Protein AF-A0A438GDQ1-F1 (afdb_monomer)

Mean predicted aligned error: 14.26 Å

Organism: Vitis vinifera (NCBI:txid29760)

Radius of gyration: 23.9 Å; Cα contacts (8 Å, |Δi|>4): 546; chains: 1; bounding box: 60×71×66 Å

Solvent-accessible surface area (backbone atoms only — not comparable to full-atom values): 17060 Å² total; per-residue (Å²): 133,87,80,78,79,74,60,69,68,59,58,51,51,51,51,52,52,57,55,67,69,58,73,79,75,76,51,48,33,63,47,43,62,94,42,68,47,41,55,89,41,60,37,26,11,84,81,51,53,22,32,36,35,58,45,50,45,68,92,37,78,39,35,38,45,33,31,20,33,55,93,42,71,88,49,66,49,40,57,75,29,37,85,41,66,33,83,55,96,38,47,35,41,31,49,44,100,49,41,35,47,32,34,28,38,82,85,67,47,78,58,36,66,70,73,65,94,62,76,45,70,67,33,34,39,34,38,38,67,68,63,40,42,34,32,33,45,72,86,55,89,54,94,81,63,58,79,44,50,46,55,78,62,58,31,64,46,62,52,58,65,28,57,37,26,37,40,73,86,81,70,45,69,34,44,35,34,32,47,60,44,81,48,35,67,24,84,30,59,37,36,44,36,59,45,68,80,76,71,52,22,45,33,36,23,51,68,91,46,79,76,45,62,36,38,39,74,72,87,70,38,29,73,54,45,88,80,55,83,64,50,53,92,55,81,53,21,41,37,31,53,73,90,41,75,47,76,32,41,60,28,70,62,50,50,51,48,55,52,46,49,50,48,47,52,50,50,50,55,49,73,76,45,94,73,88,88,86,79,82,87,80,90,79,82,84,88,88,80,91,82,90,83,79,87,132

Secondary structure (DSSP, 8-state):
-------HHHHHHHHHHHHHT-------SEEETT-EEETT-EEE-TTSSEEEEEE--TT---BEEEEEETTEEEEEEEETTTTS-B-SS--EEEE-TTS-EEEE-TT--EEEE---SS--SSEEEEE-TTS-EEEEETT---TT--SEEGGGS--S---TT-EEEE-TTT--EE-EEEEEETTEEEEEEEEEEEE-SSS-EEEEEETTEEEEEEEEB-SSSBTT-TTSTT---S--EEEEETTEEEEE--HHHHHHHHHHHHHHHHHHHHHTS------------S----------

pLDDT: mean 71.79, std 24.85, range [22.16, 98.19]

Nearest PDB structures (foldseek):
  6kyw-assembly1_B  TM=9.133E-01  e=3.451E-17  Brassica rapa
  6kyw-assembly1_A  TM=8.558E-01  e=9.063E-18  Brassica rapa
  4pdt-assembly1_A  TM=8.459E-01  e=7.813E-07  Marasmius oreades
  2d04-assembly3_E  TM=8.141E-01  e=3.649E-05  Molineria latifolia
  1dlp-assembly1_A  TM=5.000E-01  e=1.314E-04  Hyacinthoides hispanica

Structure (mmCIF, N/CA/C/O backbone):
data_AF-A0A438GDQ1-F1
#
_entry.id   AF-A0A438GDQ1-F1
#
loop_
_atom_site.group_PDB
_atom_site.id
_atom_site.type_symbol
_atom_site.label_atom_id
_atom_site.label_alt_id
_atom_site.label_comp_id
_atom_site.label_asym_id
_atom_site.label_entity_id
_atom_site.label_seq_id
_atom_site.pdbx_PDB_ins_code
_atom_site.Cartn_x
_atom_site.Cartn_y
_atom_site.Cartn_z
_atom_site.occupancy
_atom_site.B_iso_or_equiv
_atom_site.auth_seq_id
_atom_site.auth_comp_id
_atom_site.auth_asym_id
_atom_site.auth_atom_id
_atom_site.pdbx_PDB_model_num
ATOM 1 N N . MET A 1 1 ? -7.225 -55.348 34.514 1.00 40.62 1 MET A N 1
ATOM 2 C CA . MET A 1 1 ? -6.976 -53.888 34.516 1.00 40.62 1 MET A CA 1
ATOM 3 C C . MET A 1 1 ? -8.307 -53.194 34.225 1.00 40.62 1 MET A C 1
ATOM 5 O O . MET A 1 1 ? -8.849 -53.427 33.155 1.00 40.62 1 MET A O 1
ATOM 9 N N . LYS A 1 2 ? -8.918 -52.470 35.178 1.00 38.09 2 LYS A N 1
ATOM 10 C CA . LYS A 1 2 ? -10.233 -51.830 34.953 1.00 38.09 2 LYS A CA 1
ATOM 11 C C . LYS A 1 2 ? -10.045 -50.509 34.204 1.00 38.09 2 LYS A C 1
ATOM 13 O O . LYS A 1 2 ? -9.621 -49.529 34.811 1.00 38.09 2 LYS A O 1
ATOM 18 N N . VAL A 1 3 ? -10.383 -50.483 32.916 1.00 48.41 3 VAL A N 1
ATOM 19 C CA . VAL A 1 3 ? -10.548 -49.227 32.172 1.00 48.41 3 VAL A CA 1
ATOM 20 C C . VAL A 1 3 ? -11.749 -48.501 32.778 1.00 48.41 3 VAL A C 1
ATOM 22 O O . VAL A 1 3 ? -12.861 -49.027 32.783 1.00 48.41 3 VAL A O 1
ATOM 25 N N . LYS A 1 4 ? -11.522 -47.323 33.365 1.00 55.66 4 LYS A N 1
ATOM 26 C CA . LYS A 1 4 ? -12.614 -46.466 33.833 1.00 55.66 4 LYS A CA 1
ATOM 27 C C . LYS A 1 4 ? -13.237 -45.817 32.601 1.00 55.66 4 LYS A C 1
ATOM 29 O O . LYS A 1 4 ? -12.622 -44.931 32.017 1.00 55.66 4 LYS A O 1
ATOM 34 N N . ASN A 1 5 ? -14.435 -46.254 32.220 1.00 58.06 5 ASN A N 1
ATOM 35 C CA . ASN A 1 5 ? -15.216 -45.566 31.196 1.00 58.06 5 ASN A CA 1
ATOM 36 C C . ASN A 1 5 ? -15.473 -44.133 31.671 1.00 58.06 5 ASN A C 1
ATOM 38 O O . ASN A 1 5 ? -16.166 -43.924 32.669 1.00 58.06 5 ASN A O 1
ATOM 42 N N . LEU A 1 6 ? -14.882 -43.159 30.979 1.00 58.44 6 LEU A N 1
ATOM 43 C CA . LEU A 1 6 ? -15.187 -41.752 31.195 1.00 58.44 6 LEU A CA 1
ATOM 44 C C . LEU A 1 6 ? -16.679 -41.558 30.858 1.00 58.44 6 LEU A C 1
ATOM 46 O O . LEU A 1 6 ? -17.106 -42.024 29.797 1.00 58.44 6 LEU A O 1
ATOM 50 N N . PRO A 1 7 ? -17.501 -40.964 31.741 1.00 69.81 7 PRO A N 1
ATOM 51 C CA . PRO A 1 7 ? -18.935 -40.872 31.496 1.00 69.81 7 PRO A CA 1
ATOM 52 C C . PRO A 1 7 ? -19.199 -40.069 30.220 1.00 69.81 7 PRO A C 1
ATOM 54 O O . PRO A 1 7 ? -18.707 -38.957 30.070 1.00 69.81 7 PRO A O 1
ATOM 57 N N . PHE A 1 8 ? -20.007 -40.625 29.315 1.00 62.44 8 PHE A N 1
ATOM 58 C CA . PHE A 1 8 ? -20.325 -40.064 27.993 1.00 62.44 8 PHE A CA 1
ATOM 59 C C . PHE A 1 8 ? -20.676 -38.561 28.027 1.00 62.44 8 PHE A C 1
ATOM 61 O O . PHE A 1 8 ? -20.270 -37.794 27.154 1.00 62.44 8 PHE A O 1
ATOM 68 N N . CYS A 1 9 ? -21.344 -38.120 29.098 1.00 61.62 9 CYS A N 1
ATOM 69 C CA . CYS A 1 9 ? -21.703 -36.725 29.342 1.00 61.62 9 CYS A CA 1
ATOM 70 C C . CYS A 1 9 ? -20.499 -35.770 29.466 1.00 61.62 9 CYS A C 1
ATOM 72 O O . CYS A 1 9 ? -20.597 -34.637 29.005 1.00 61.62 9 CYS A O 1
ATOM 74 N N . THR A 1 10 ? -19.363 -36.178 30.053 1.00 68.81 10 THR A N 1
ATOM 75 C CA . THR A 1 10 ? -18.192 -35.283 30.172 1.00 68.81 10 THR A CA 1
ATOM 76 C C . THR A 1 10 ? -17.460 -35.123 28.845 1.00 68.81 10 THR A C 1
ATOM 78 O O . THR A 1 10 ? -16.959 -34.039 28.565 1.00 68.81 10 THR A O 1
ATOM 81 N N . PHE A 1 11 ? -17.456 -36.153 27.994 1.00 68.75 11 PHE A N 1
ATOM 82 C CA . PHE A 1 11 ? -16.928 -36.053 26.631 1.00 68.75 11 PHE A CA 1
ATOM 83 C C . PHE A 1 11 ? -17.757 -35.080 25.778 1.00 68.75 11 PHE A C 1
ATOM 85 O O . PHE A 1 11 ? -17.196 -34.195 25.135 1.00 68.75 11 PHE A O 1
ATOM 92 N N . PHE A 1 12 ? -19.091 -35.165 25.856 1.00 67.75 12 PHE A N 1
ATOM 93 C CA . PHE A 1 12 ? -19.986 -34.195 25.215 1.00 67.75 12 PHE A CA 1
ATOM 94 C C . PHE A 1 12 ? -19.801 -32.770 25.749 1.00 67.75 12 PHE A C 1
ATOM 96 O O . PHE A 1 12 ? -19.767 -31.829 24.963 1.00 67.75 12 PHE A O 1
ATOM 103 N N . TYR A 1 13 ? -19.625 -32.597 27.062 1.00 72.44 13 TYR A N 1
ATOM 104 C CA . TYR A 1 13 ? -19.394 -31.277 27.657 1.00 72.44 13 TYR A CA 1
ATOM 105 C C . TYR A 1 13 ? -18.074 -30.640 27.188 1.00 72.44 13 TYR A C 1
ATOM 107 O O . TYR A 1 13 ? -18.026 -29.435 26.956 1.00 72.44 13 TYR A O 1
ATOM 115 N N . ILE A 1 14 ? -17.018 -31.444 27.001 1.00 71.56 14 ILE A N 1
ATOM 116 C CA . ILE A 1 14 ? -15.730 -30.990 26.451 1.00 71.56 14 ILE A CA 1
ATOM 117 C C . ILE A 1 14 ? -15.854 -30.639 24.962 1.00 71.56 14 ILE A C 1
ATOM 119 O O . ILE A 1 14 ? -15.316 -29.622 24.542 1.00 71.56 14 ILE A O 1
ATOM 123 N N . LEU A 1 15 ? -16.581 -31.430 24.164 1.00 66.06 15 LEU A N 1
ATOM 124 C CA . LEU A 1 15 ? -16.832 -31.096 22.757 1.00 66.06 15 LEU A CA 1
ATOM 125 C C . LEU A 1 15 ? -17.633 -29.797 22.615 1.00 66.06 15 LEU A C 1
ATOM 127 O O . LEU A 1 15 ? -17.251 -28.936 21.832 1.00 66.06 15 LEU A O 1
ATOM 131 N N . ILE A 1 16 ? -18.697 -29.627 23.405 1.00 65.94 16 ILE A N 1
ATOM 132 C CA . ILE A 1 16 ? -19.530 -28.419 23.384 1.00 65.94 16 ILE A CA 1
ATOM 133 C C . ILE A 1 16 ? -18.729 -27.196 23.843 1.00 65.94 16 ILE A C 1
ATOM 135 O O . ILE A 1 16 ? -18.797 -26.161 23.186 1.00 65.94 16 ILE A O 1
ATOM 139 N N . SER A 1 17 ? -17.927 -27.292 24.911 1.00 59.66 17 SER A N 1
ATOM 140 C CA . SER A 1 17 ? -17.087 -26.163 25.329 1.00 59.66 17 SER A CA 1
ATOM 141 C C . SER A 1 17 ? -16.026 -25.821 24.279 1.00 59.66 17 SER A C 1
ATOM 143 O O . SER A 1 17 ? -15.857 -24.648 23.960 1.00 59.66 17 SER A O 1
ATOM 145 N N . PHE A 1 18 ? -15.388 -26.820 23.660 1.00 57.06 18 PHE A N 1
ATOM 146 C CA . PHE A 1 18 ? -14.439 -26.613 22.562 1.00 57.06 18 PHE A CA 1
ATOM 147 C C . PHE A 1 18 ? -15.100 -25.976 21.327 1.00 57.06 18 PHE A C 1
ATOM 149 O O . PHE A 1 18 ? -14.492 -25.125 20.685 1.00 57.06 18 PHE A O 1
ATOM 156 N N . SER A 1 19 ? -16.361 -26.311 21.028 1.00 56.47 19 SER A N 1
ATOM 157 C CA . SER A 1 19 ? -17.151 -25.642 19.984 1.00 56.47 19 SER A CA 1
ATOM 158 C C . SER A 1 19 ? -17.529 -24.199 20.334 1.00 56.47 19 SER A C 1
ATOM 160 O O . SER A 1 19 ? -17.590 -23.370 19.435 1.00 56.47 19 SER A O 1
ATOM 162 N N . ILE A 1 20 ? -17.750 -23.872 21.613 1.00 54.97 20 ILE A N 1
ATOM 163 C CA . ILE A 1 20 ? -18.037 -22.496 22.061 1.00 54.97 20 ILE A CA 1
ATOM 164 C C . ILE A 1 20 ? -16.774 -21.614 22.013 1.00 54.97 20 ILE A C 1
ATOM 166 O O . ILE A 1 20 ? -16.883 -20.415 21.783 1.00 54.97 20 ILE A O 1
ATOM 170 N N . PHE A 1 21 ? -15.574 -22.191 22.152 1.00 48.09 21 PHE A N 1
ATOM 171 C CA . PHE A 1 21 ? -14.309 -21.472 21.936 1.00 48.09 21 PHE A CA 1
ATOM 172 C C . PHE A 1 21 ? -13.968 -21.226 20.455 1.00 48.09 21 PHE A C 1
ATOM 174 O O . PHE A 1 21 ? -13.041 -20.469 20.167 1.00 48.09 21 PHE A O 1
ATOM 181 N N . LEU A 1 22 ? -14.707 -21.816 19.508 1.00 42.59 22 LEU A N 1
ATOM 182 C CA . LEU A 1 22 ? -14.591 -21.501 18.083 1.00 42.59 22 LEU A CA 1
ATOM 183 C C . LEU A 1 22 ? -15.438 -20.269 17.738 1.00 42.59 22 LEU A C 1
ATOM 185 O O . LEU A 1 22 ? -16.400 -20.346 16.972 1.00 42.59 22 LEU A O 1
ATOM 189 N N . GLU A 1 23 ? -15.040 -19.111 18.271 1.00 40.62 23 GLU A N 1
ATOM 190 C CA . GLU A 1 23 ? -15.476 -17.820 17.737 1.00 40.62 23 GLU A CA 1
ATOM 191 C C . GLU A 1 23 ? -14.924 -17.653 16.313 1.00 40.62 23 GLU A C 1
ATOM 193 O O . GLU A 1 23 ? -13.862 -17.071 16.086 1.00 40.62 23 GLU A O 1
ATOM 198 N N . PHE A 1 24 ? -15.673 -18.144 15.323 1.00 39.94 24 PHE A N 1
ATOM 199 C CA . PHE A 1 24 ? -15.517 -17.733 13.931 1.00 39.94 24 PHE A CA 1
ATOM 200 C C . PHE A 1 24 ? -15.974 -16.277 13.790 1.00 39.94 24 PHE A C 1
ATOM 202 O O . PHE A 1 24 ? -17.054 -15.981 13.276 1.00 39.94 24 PHE A O 1
ATOM 209 N N . SER A 1 25 ? -15.129 -15.355 14.252 1.00 45.06 25 SER A N 1
ATOM 210 C CA . SER A 1 25 ? -15.239 -13.945 13.909 1.00 45.06 25 SER A CA 1
ATOM 211 C C . SER A 1 25 ? -15.003 -13.809 12.407 1.00 45.06 25 SER A C 1
ATOM 213 O O . SER A 1 25 ? -13.868 -13.801 11.927 1.00 45.06 25 SER A O 1
ATOM 215 N N . SER A 1 26 ? -16.097 -13.746 11.649 1.00 51.66 26 SER A N 1
ATOM 216 C CA . SER A 1 26 ? -16.073 -13.319 10.256 1.00 51.66 26 SER A CA 1
ATOM 217 C C . SER A 1 26 ? -15.659 -11.852 10.224 1.00 51.66 26 SER A C 1
ATOM 219 O O . SER A 1 26 ? -16.508 -10.962 10.311 1.00 51.66 26 SER A O 1
ATOM 221 N N . ALA A 1 27 ? -14.355 -11.602 10.104 1.00 65.69 27 ALA A N 1
ATOM 222 C CA . ALA A 1 27 ? -13.838 -10.291 9.746 1.00 65.69 27 ALA A CA 1
ATOM 223 C C . ALA A 1 27 ? -14.581 -9.803 8.496 1.00 65.69 27 ALA A C 1
ATOM 225 O O . ALA A 1 27 ? -14.643 -10.510 7.489 1.00 65.69 27 ALA A O 1
ATOM 226 N N . GLY A 1 28 ? -15.197 -8.624 8.587 1.00 85.88 28 GLY A N 1
ATOM 227 C CA . GLY A 1 28 ? -15.853 -8.013 7.438 1.00 85.88 28 GLY A CA 1
ATOM 228 C C . GLY A 1 28 ? -14.837 -7.631 6.363 1.00 85.88 28 GLY A C 1
ATOM 229 O O . GLY A 1 28 ? -13.639 -7.534 6.626 1.00 85.88 28 GLY A O 1
ATOM 230 N N . ASP A 1 29 ? -15.339 -7.339 5.170 1.00 93.75 29 ASP A N 1
ATOM 231 C CA . ASP A 1 29 ? -14.563 -6.733 4.086 1.00 93.75 29 ASP A CA 1
ATOM 232 C C . ASP A 1 29 ? -14.586 -5.197 4.136 1.00 93.75 29 ASP A C 1
ATOM 234 O O . ASP A 1 29 ? -13.904 -4.546 3.351 1.00 93.75 29 ASP A O 1
ATOM 238 N N . THR A 1 30 ? -15.368 -4.615 5.052 1.00 94.69 30 THR A N 1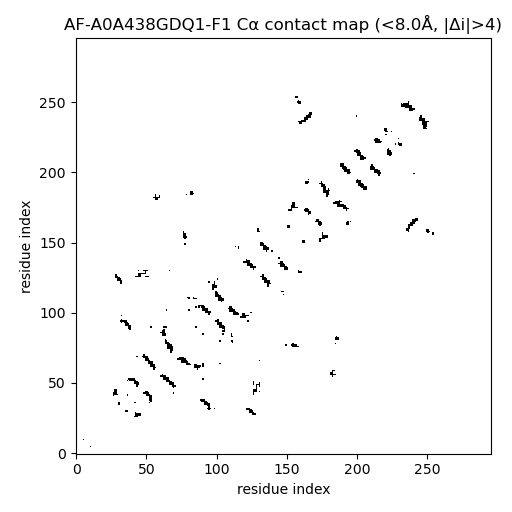
ATOM 239 C CA . THR A 1 30 ? -15.780 -3.208 5.04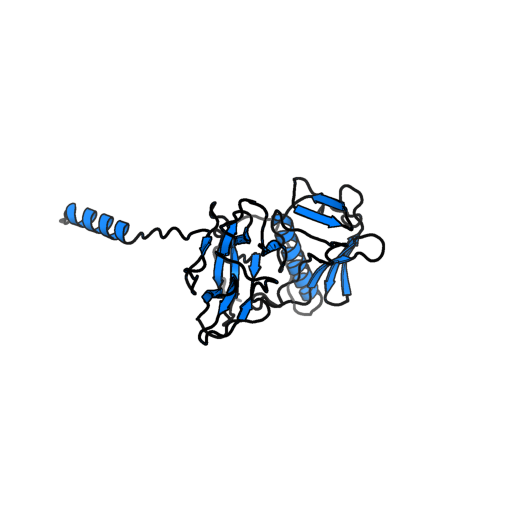3 1.00 94.69 30 THR A CA 1
ATOM 240 C C . THR A 1 30 ? -15.655 -2.543 6.422 1.00 94.69 30 THR A C 1
ATOM 24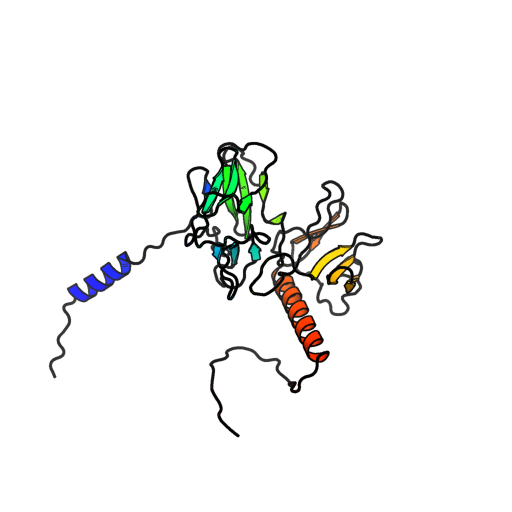2 O O . THR A 1 30 ? -16.030 -3.131 7.436 1.00 94.69 30 THR A O 1
ATOM 245 N N . ILE A 1 31 ? -15.208 -1.281 6.453 1.00 94.88 31 ILE A N 1
ATOM 246 C CA . ILE A 1 31 ? -15.208 -0.385 7.627 1.00 94.88 31 ILE A CA 1
ATOM 247 C C . ILE A 1 31 ? -15.981 0.892 7.261 1.00 94.88 31 ILE A C 1
ATOM 249 O O . ILE A 1 31 ? -15.750 1.476 6.200 1.00 94.88 31 ILE A O 1
ATOM 253 N N . ASN A 1 32 ? -16.880 1.346 8.139 1.00 93.25 32 ASN A N 1
ATOM 254 C CA . ASN A 1 32 ? -17.568 2.641 8.019 1.00 93.25 32 ASN A CA 1
ATOM 255 C C . ASN A 1 32 ? -17.052 3.683 9.032 1.00 93.25 32 ASN A C 1
ATOM 257 O O . ASN A 1 32 ? -16.269 3.356 9.919 1.00 93.25 32 ASN A O 1
ATOM 261 N N . GLU A 1 33 ? -17.523 4.928 8.926 1.00 92.06 33 GLU A N 1
ATOM 262 C CA . GLU A 1 33 ? -17.115 6.070 9.764 1.00 92.06 33 GLU A CA 1
ATOM 263 C C . GLU A 1 33 ? -17.125 5.822 11.287 1.00 92.06 33 GLU A C 1
ATOM 265 O O . GLU A 1 33 ? -16.260 6.324 12.000 1.00 92.06 33 GLU A O 1
ATOM 270 N N . THR A 1 34 ? -18.063 5.017 11.799 1.00 91.19 34 THR A N 1
ATOM 271 C CA . THR A 1 34 ? -18.179 4.729 13.244 1.00 91.19 34 THR A CA 1
ATOM 272 C C . THR A 1 34 ? -17.280 3.580 13.714 1.00 91.19 34 THR A C 1
ATOM 274 O O . THR A 1 34 ? -17.190 3.301 14.911 1.00 91.19 34 THR A O 1
ATOM 277 N N . GLN A 1 35 ? -16.614 2.899 12.782 1.00 94.12 35 GLN A N 1
ATOM 278 C CA . GLN A 1 35 ? -15.764 1.743 13.032 1.00 94.12 35 GLN A CA 1
ATOM 279 C C . GLN A 1 35 ? -14.277 2.104 12.915 1.00 94.12 35 GLN A C 1
ATOM 281 O O . GLN A 1 35 ? -13.873 3.092 12.306 1.00 94.12 35 GLN A O 1
ATOM 286 N N . SER A 1 36 ? -13.436 1.267 13.516 1.00 95.31 36 SER A N 1
ATOM 287 C CA . SER A 1 36 ? -11.982 1.351 13.390 1.00 95.31 36 SER A CA 1
ATOM 288 C C . SER A 1 36 ? -11.389 -0.049 13.410 1.00 95.31 36 SER A C 1
ATOM 290 O O . SER A 1 36 ? -11.917 -0.931 14.089 1.00 95.31 36 SER A O 1
ATOM 292 N N . LEU A 1 37 ? -10.293 -0.237 12.682 1.00 96.19 37 LEU A N 1
ATOM 293 C CA . LEU A 1 37 ? -9.477 -1.441 12.735 1.00 96.19 37 LEU A CA 1
ATOM 294 C C . LEU A 1 37 ? -8.276 -1.148 13.630 1.00 96.19 37 LEU A C 1
ATOM 296 O O . LEU A 1 37 ? -7.457 -0.284 13.313 1.00 96.19 37 LEU A O 1
ATOM 300 N N . LYS A 1 38 ? -8.190 -1.826 14.770 1.00 95.00 38 LYS A N 1
ATOM 301 C CA . LYS A 1 38 ? -7.054 -1.713 15.692 1.00 95.00 38 LYS A CA 1
ATOM 302 C C . LYS A 1 38 ? -5.992 -2.751 15.354 1.00 95.00 38 LYS A C 1
ATOM 304 O O . LYS A 1 38 ? -6.268 -3.740 14.679 1.00 95.00 38 LYS A O 1
ATOM 309 N N . ASP A 1 39 ? -4.787 -2.561 15.879 1.00 89.88 39 ASP A N 1
ATOM 310 C CA . ASP A 1 39 ? -3.771 -3.610 15.879 1.00 89.88 39 ASP A CA 1
ATOM 311 C C . ASP A 1 39 ? -4.353 -4.937 16.427 1.00 89.88 39 ASP A C 1
ATOM 313 O O . ASP A 1 39 ? -5.140 -4.940 17.379 1.00 89.88 39 ASP A O 1
ATOM 317 N N . ARG A 1 40 ? -3.973 -6.060 15.800 1.00 89.44 40 ARG A N 1
ATOM 318 C CA . ARG A 1 40 ? -4.512 -7.428 15.967 1.00 89.44 40 ARG A CA 1
ATOM 319 C C . ARG A 1 40 ? -5.932 -7.678 15.447 1.00 89.44 40 ARG A C 1
ATOM 321 O O . ARG A 1 40 ? -6.408 -8.803 15.565 1.00 89.44 40 ARG A O 1
ATOM 328 N N . GLN A 1 41 ? -6.598 -6.685 14.864 1.00 94.12 41 GLN A N 1
ATOM 329 C CA . GLN A 1 41 ? -7.799 -6.898 14.055 1.00 94.12 41 GLN A CA 1
ATOM 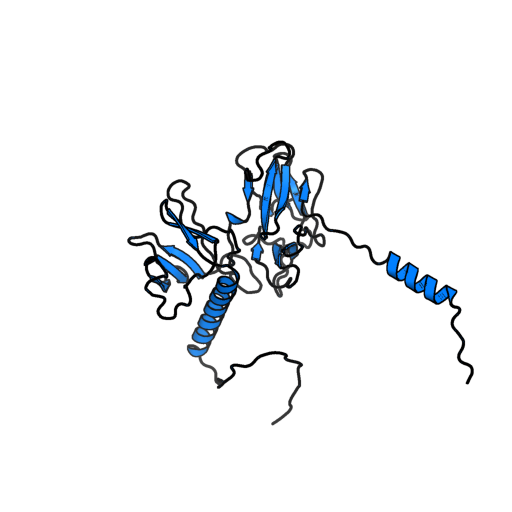330 C C . GLN A 1 41 ? -7.418 -6.884 12.572 1.00 94.12 41 GLN A C 1
ATOM 332 O O . GLN A 1 41 ? -6.490 -6.176 12.172 1.00 94.12 41 GLN A O 1
ATOM 337 N N . THR A 1 42 ? -8.147 -7.644 11.757 1.00 96.12 42 THR A N 1
ATOM 338 C CA . THR A 1 42 ? -7.969 -7.676 10.301 1.00 96.12 42 THR A CA 1
ATOM 339 C C . THR A 1 42 ? -9.288 -7.448 9.566 1.00 96.12 42 THR A C 1
ATOM 341 O O . THR A 1 42 ? -10.373 -7.598 10.132 1.00 96.12 42 THR A O 1
ATOM 344 N N . LEU A 1 43 ? -9.176 -7.020 8.311 1.00 96.62 43 LEU A N 1
ATOM 345 C CA . LEU A 1 43 ? -10.267 -6.881 7.350 1.00 96.62 43 LEU A CA 1
ATOM 346 C C . LEU A 1 43 ? -10.007 -7.887 6.227 1.00 96.62 43 LEU A C 1
ATOM 348 O O . LEU A 1 43 ? -8.890 -7.936 5.715 1.00 96.62 43 LEU A O 1
ATOM 352 N N . VAL A 1 44 ? -10.992 -8.698 5.853 1.00 96.75 44 VAL A N 1
ATOM 353 C CA . VAL A 1 44 ? -10.797 -9.836 4.938 1.00 96.75 44 VAL A CA 1
ATOM 354 C C . VAL A 1 44 ? -11.680 -9.661 3.712 1.00 96.75 44 VAL A C 1
ATOM 356 O O . VAL A 1 44 ? -12.855 -9.343 3.846 1.00 96.75 44 VAL A O 1
ATOM 359 N N . SER A 1 45 ? -11.126 -9.873 2.517 1.00 95.69 45 SER A N 1
ATOM 360 C CA . SER A 1 45 ? -11.884 -9.768 1.269 1.00 95.69 45 SER A CA 1
ATOM 361 C C . SER A 1 45 ? -12.992 -10.827 1.181 1.00 95.69 45 SER A C 1
ATOM 363 O O . SER A 1 45 ? -12.922 -11.880 1.816 1.00 95.69 45 SER A O 1
ATOM 365 N N . SER A 1 46 ? -14.038 -10.572 0.395 1.00 93.69 46 SER A N 1
ATOM 366 C CA . SER A 1 46 ? -15.263 -11.389 0.410 1.00 93.69 46 SER A CA 1
ATOM 367 C C . SER A 1 46 ? -15.082 -12.858 -0.017 1.00 93.69 46 SER A C 1
ATOM 369 O O . SER A 1 46 ? -15.793 -13.725 0.490 1.00 93.69 46 SER A O 1
ATOM 371 N N . GLY A 1 47 ? -14.123 -13.162 -0.896 1.00 91.12 47 GLY A N 1
ATOM 372 C CA . GLY A 1 47 ? -13.697 -14.525 -1.255 1.00 91.12 47 GLY A CA 1
ATOM 373 C C . GLY A 1 47 ? -12.526 -15.053 -0.414 1.00 91.12 47 GLY A C 1
ATOM 374 O O . GLY A 1 47 ? -12.095 -16.188 -0.598 1.00 91.12 47 GLY A O 1
ATOM 375 N N . GLN A 1 48 ? -12.066 -14.270 0.565 1.00 92.69 48 GLN A N 1
ATOM 376 C CA . GLN A 1 48 ? -11.001 -14.578 1.520 1.00 92.69 48 GLN A CA 1
ATOM 377 C C . GLN A 1 48 ? -9.590 -14.744 0.929 1.00 92.69 48 GLN A C 1
ATOM 379 O O . GLN A 1 48 ? -8.715 -15.258 1.626 1.00 92.69 48 GLN A O 1
ATOM 384 N N . SER A 1 49 ? -9.327 -14.285 -0.300 1.00 88.81 49 SER A N 1
ATOM 385 C CA . SER A 1 49 ? -7.966 -14.304 -0.866 1.00 88.81 49 SER A CA 1
ATOM 386 C C . SER A 1 49 ? -7.026 -13.290 -0.205 1.00 88.81 49 SER A C 1
ATOM 388 O O . SER A 1 49 ? -5.838 -13.577 -0.038 1.00 88.81 49 SER A O 1
ATOM 390 N N . PHE A 1 50 ? -7.539 -12.124 0.200 1.00 94.88 50 PHE A N 1
ATOM 391 C CA . PHE A 1 50 ? -6.745 -11.018 0.737 1.00 94.88 50 PHE A CA 1
ATOM 392 C C . PHE A 1 50 ? -7.165 -10.626 2.151 1.00 94.88 50 PHE A C 1
ATOM 394 O O . PHE A 1 50 ? -8.327 -10.734 2.546 1.00 94.88 50 PHE A O 1
ATOM 401 N N . GLU A 1 51 ? -6.196 -10.122 2.905 1.00 97.44 51 GLU A N 1
ATOM 402 C CA . GLU A 1 51 ? -6.382 -9.648 4.269 1.00 97.44 51 GLU A CA 1
ATOM 403 C C . GLU A 1 51 ? -5.570 -8.365 4.497 1.00 97.44 51 GLU A C 1
ATOM 405 O O . GLU A 1 51 ? -4.423 -8.258 4.069 1.00 97.44 51 GLU A O 1
ATOM 410 N N . LEU A 1 52 ? -6.190 -7.378 5.144 1.00 98.19 52 LEU A N 1
ATOM 411 C CA . LEU A 1 52 ? -5.612 -6.095 5.542 1.00 98.19 52 LEU A CA 1
ATOM 412 C C . LEU A 1 52 ? -5.462 -6.065 7.065 1.00 98.19 52 LEU A C 1
ATOM 414 O O . LEU A 1 52 ? -6.422 -6.331 7.790 1.00 98.19 52 LEU A O 1
ATOM 418 N N . GLY A 1 53 ? -4.306 -5.631 7.561 1.00 97.12 53 GLY A N 1
ATOM 419 C CA . GLY A 1 53 ? -4.113 -5.396 8.989 1.00 97.12 53 GLY A CA 1
ATOM 420 C C . GLY A 1 53 ? -2.732 -4.863 9.353 1.00 97.12 53 GLY A C 1
ATOM 421 O O . GLY A 1 53 ? -1.938 -4.470 8.494 1.00 97.12 53 GLY A O 1
ATOM 422 N N . PHE A 1 54 ? -2.453 -4.832 10.655 1.00 96.56 54 PHE A N 1
ATOM 423 C CA . PHE A 1 54 ? -1.180 -4.353 11.192 1.00 96.56 54 PHE A CA 1
ATOM 424 C C . PHE A 1 54 ? -0.159 -5.488 11.328 1.00 96.56 54 PHE A C 1
ATOM 426 O O . PHE A 1 54 ? -0.400 -6.484 12.015 1.00 96.56 54 PHE A O 1
ATOM 433 N N . PHE A 1 55 ? 1.016 -5.313 10.729 1.00 94.62 55 PHE A N 1
ATOM 434 C CA . PHE A 1 55 ? 2.095 -6.300 10.701 1.00 94.62 55 PHE A CA 1
ATOM 435 C C . PHE A 1 55 ? 3.469 -5.662 10.976 1.00 94.62 55 PHE A C 1
ATOM 437 O O . PHE A 1 55 ? 3.610 -4.438 11.030 1.00 94.62 55 PHE A O 1
ATOM 444 N N . SER A 1 56 ? 4.482 -6.510 11.168 1.00 93.88 56 SER A N 1
ATOM 445 C CA . SER A 1 56 ? 5.892 -6.120 11.287 1.00 93.88 56 SER A CA 1
ATOM 446 C C . SER A 1 56 ? 6.712 -6.968 10.308 1.00 93.88 56 SER A C 1
ATOM 448 O O . SER A 1 56 ? 6.631 -8.194 10.386 1.00 93.88 56 SER A O 1
ATOM 450 N N . PRO A 1 57 ? 7.442 -6.365 9.353 1.00 87.75 57 PRO A N 1
ATOM 451 C CA . PRO A 1 57 ? 8.227 -7.108 8.370 1.00 87.75 57 PRO A CA 1
ATOM 452 C C . PRO A 1 57 ? 9.518 -7.665 8.985 1.00 87.75 57 PRO A C 1
ATOM 454 O O . PRO A 1 57 ? 10.355 -6.907 9.479 1.00 87.75 57 PRO A O 1
ATOM 457 N N . GLY A 1 58 ? 9.697 -8.987 8.917 1.00 84.31 58 GLY A N 1
ATOM 458 C CA . GLY A 1 58 ? 10.876 -9.680 9.447 1.00 84.31 58 GLY A CA 1
ATOM 459 C C . GLY A 1 58 ? 11.158 -9.323 10.911 1.00 84.31 58 GLY A C 1
ATOM 460 O O . GLY A 1 58 ? 10.245 -9.236 11.725 1.00 84.31 58 GLY A O 1
ATOM 461 N N . GLU A 1 59 ? 12.423 -9.042 11.223 1.00 85.44 59 GLU A N 1
ATOM 462 C CA . GLU A 1 59 ? 12.884 -8.641 12.564 1.00 85.44 59 GLU A CA 1
ATOM 463 C C . GLU A 1 59 ? 12.626 -7.152 12.902 1.00 85.44 59 GLU A C 1
ATOM 465 O O . GLU A 1 59 ? 13.248 -6.593 13.810 1.00 85.44 59 GLU A O 1
ATOM 470 N N . SER A 1 60 ? 11.762 -6.459 12.150 1.00 85.56 60 SER A N 1
ATOM 471 C CA . SER A 1 60 ? 11.462 -5.047 12.409 1.00 85.56 60 SER A CA 1
ATOM 472 C C . SER A 1 60 ? 10.618 -4.859 13.667 1.00 85.56 60 SER A C 1
ATOM 474 O O . SER A 1 60 ? 9.660 -5.588 13.917 1.00 85.56 60 SER A O 1
ATOM 476 N N . LYS A 1 61 ? 10.940 -3.815 14.436 1.00 87.81 61 LYS A N 1
ATOM 477 C CA . LYS A 1 61 ? 10.131 -3.371 15.581 1.00 87.81 61 LYS A CA 1
ATOM 478 C C . LYS A 1 61 ? 9.019 -2.398 15.180 1.00 87.81 61 LYS A C 1
ATOM 480 O O . LYS A 1 61 ? 8.108 -2.185 15.975 1.00 87.81 61 LYS A O 1
ATOM 485 N N . GLY A 1 62 ? 9.079 -1.829 13.975 1.00 92.06 62 GLY A N 1
ATOM 486 C CA . GLY A 1 62 ? 8.037 -0.955 13.450 1.00 92.06 62 GLY A CA 1
ATOM 487 C C . GLY A 1 62 ? 6.751 -1.722 13.135 1.00 92.06 62 GLY A C 1
ATOM 488 O O . GLY A 1 62 ? 6.790 -2.874 12.681 1.00 92.06 62 GLY A O 1
ATOM 489 N N . ARG A 1 63 ? 5.594 -1.086 13.355 1.00 95.00 63 ARG A N 1
ATOM 490 C CA . ARG A 1 63 ? 4.298 -1.566 12.845 1.00 95.00 63 ARG A CA 1
ATOM 491 C C . ARG A 1 63 ? 3.936 -0.835 11.555 1.00 95.00 63 ARG A C 1
ATOM 493 O O . ARG A 1 63 ? 4.142 0.375 11.412 1.00 95.00 63 ARG A O 1
ATOM 500 N N . TYR A 1 64 ? 3.341 -1.579 10.633 1.00 96.12 64 TYR A N 1
ATOM 501 C CA . TYR A 1 64 ? 2.853 -1.084 9.354 1.00 96.12 64 TYR A CA 1
ATOM 502 C C . TYR A 1 64 ? 1.453 -1.627 9.083 1.00 96.12 64 TYR A C 1
ATOM 504 O O . TYR A 1 64 ? 1.149 -2.761 9.443 1.00 96.12 64 TYR A O 1
ATOM 512 N N . LEU A 1 65 ? 0.609 -0.829 8.434 1.00 97.69 65 LEU A N 1
ATOM 513 C CA . LEU A 1 65 ? -0.648 -1.286 7.851 1.00 97.69 65 LEU A CA 1
ATOM 514 C C . LEU A 1 65 ? -0.367 -1.785 6.431 1.00 97.69 65 LEU A C 1
ATOM 516 O O . LEU A 1 65 ? 0.172 -1.038 5.608 1.00 97.69 65 LEU A O 1
ATOM 520 N N . GLY A 1 66 ? -0.751 -3.021 6.129 1.00 97.50 66 GLY A N 1
ATOM 521 C CA . GLY A 1 66 ? -0.561 -3.609 4.807 1.00 97.50 66 GLY A CA 1
ATOM 522 C C . GLY A 1 66 ? -1.604 -4.657 4.457 1.00 97.50 66 GLY A C 1
ATOM 523 O O . GLY A 1 66 ? -2.413 -5.043 5.297 1.00 97.50 66 GLY A O 1
ATOM 524 N N . ILE A 1 67 ? -1.570 -5.075 3.195 1.00 97.69 67 ILE A N 1
ATOM 525 C CA . ILE A 1 67 ? -2.413 -6.128 2.623 1.00 97.69 67 ILE A CA 1
ATOM 526 C C . ILE A 1 67 ? -1.507 -7.310 2.285 1.00 97.69 67 ILE A C 1
ATOM 528 O O . ILE A 1 67 ? -0.420 -7.104 1.739 1.00 97.69 67 ILE A O 1
ATOM 532 N N . TRP A 1 68 ? -1.948 -8.530 2.569 1.00 94.75 68 TRP A N 1
ATOM 533 C CA . TRP A 1 68 ? -1.274 -9.783 2.218 1.00 94.75 68 TRP A CA 1
ATOM 534 C C . TRP A 1 68 ? -2.265 -10.812 1.668 1.00 94.75 68 TRP A C 1
ATOM 536 O O . TRP A 1 68 ? -3.483 -10.653 1.782 1.00 94.75 68 TRP A O 1
ATOM 546 N N . TYR A 1 69 ? -1.739 -11.883 1.074 1.00 89.69 69 TYR A N 1
ATOM 547 C CA . TYR A 1 69 ? -2.538 -13.062 0.745 1.00 89.69 69 TYR A CA 1
ATOM 548 C C . TYR A 1 69 ? -2.891 -13.829 2.022 1.00 89.69 69 TYR A C 1
ATOM 550 O O . TYR A 1 69 ? -2.000 -14.222 2.776 1.00 89.69 69 TYR A O 1
ATOM 558 N N . LYS A 1 70 ? -4.176 -14.093 2.270 1.00 88.94 70 LYS A N 1
ATOM 559 C CA . LYS A 1 70 ? -4.635 -14.731 3.518 1.00 88.94 70 LYS A CA 1
ATOM 560 C C . LYS A 1 70 ? -4.071 -16.146 3.712 1.00 88.94 70 LYS A C 1
ATOM 562 O O . LYS A 1 70 ? -3.788 -16.560 4.832 1.00 88.94 70 LYS A O 1
ATOM 567 N N . ASN A 1 71 ? -3.883 -16.888 2.619 1.00 85.81 71 ASN A N 1
ATOM 568 C CA . ASN A 1 71 ? -3.278 -18.225 2.630 1.00 85.81 71 ASN A CA 1
ATOM 569 C C . ASN A 1 71 ? -1.741 -18.212 2.784 1.00 85.81 71 ASN A C 1
ATOM 571 O O . ASN A 1 71 ? -1.167 -19.257 3.080 1.00 85.81 71 ASN A O 1
ATOM 575 N N . SER A 1 72 ? -1.098 -17.050 2.626 1.00 84.00 72 SER A N 1
ATOM 576 C CA . SER A 1 72 ? 0.351 -16.849 2.746 1.00 84.00 72 SER A CA 1
ATOM 577 C C . SER A 1 72 ? 0.658 -15.490 3.402 1.00 84.00 72 SER A C 1
ATOM 579 O O . SER A 1 72 ? 1.132 -14.578 2.721 1.00 84.00 72 SER A O 1
ATOM 581 N N . PRO A 1 73 ? 0.422 -15.313 4.723 1.00 84.38 73 PRO A N 1
ATOM 582 C CA . PRO A 1 73 ? 0.516 -14.001 5.381 1.00 84.38 73 PRO A CA 1
ATOM 583 C C . PRO A 1 73 ? 1.908 -13.347 5.382 1.00 84.38 73 PRO A C 1
ATOM 585 O O . PRO A 1 73 ? 2.042 -12.163 5.677 1.00 84.38 73 PRO A O 1
ATOM 588 N N . SER A 1 74 ? 2.959 -14.098 5.042 1.00 80.31 74 SER A N 1
ATOM 589 C CA . SER A 1 74 ? 4.307 -13.569 4.802 1.00 80.31 74 SER A CA 1
ATOM 590 C C . SER A 1 74 ? 4.432 -12.792 3.482 1.00 80.31 74 SER A C 1
ATOM 592 O O . SER A 1 74 ? 5.374 -12.017 3.317 1.00 80.31 74 SER A O 1
ATOM 594 N N . THR A 1 75 ? 3.500 -12.971 2.542 1.00 84.31 75 THR A N 1
ATOM 595 C CA . THR A 1 75 ? 3.497 -12.326 1.224 1.00 84.31 75 THR A CA 1
ATOM 596 C C . THR A 1 75 ? 2.649 -11.055 1.256 1.00 84.31 75 THR A C 1
ATOM 598 O O . THR A 1 75 ? 1.478 -11.039 0.874 1.00 84.31 75 THR A O 1
ATOM 601 N N . VAL A 1 76 ? 3.265 -9.970 1.729 1.00 90.69 76 VAL A N 1
ATOM 602 C CA . VAL A 1 76 ? 2.676 -8.624 1.746 1.00 90.69 76 VAL A CA 1
ATOM 603 C C . VAL A 1 76 ? 2.706 -8.027 0.341 1.00 90.69 76 VAL A C 1
ATOM 605 O O . VAL A 1 76 ? 3.766 -7.913 -0.262 1.00 90.69 76 VAL A O 1
ATOM 608 N N . VAL A 1 77 ? 1.553 -7.602 -0.167 1.00 89.44 77 VAL A N 1
ATOM 609 C CA . VAL A 1 77 ? 1.377 -7.088 -1.537 1.00 89.44 77 VAL A CA 1
ATOM 610 C C . VAL A 1 77 ? 1.274 -5.560 -1.594 1.00 89.44 77 VAL A C 1
ATOM 612 O O . VAL A 1 77 ? 1.614 -4.951 -2.608 1.00 89.44 77 VAL A O 1
ATOM 615 N N . TRP A 1 78 ? 0.868 -4.914 -0.495 1.00 96.44 78 TRP A N 1
ATOM 616 C CA . TRP A 1 78 ? 0.735 -3.456 -0.395 1.00 96.44 78 TRP A CA 1
ATOM 617 C C . TRP A 1 78 ? 0.972 -2.960 1.038 1.00 96.44 78 TRP A C 1
ATOM 619 O O . TRP A 1 78 ? 0.663 -3.673 1.992 1.00 96.44 78 TRP A O 1
ATOM 629 N N . VAL A 1 79 ? 1.503 -1.741 1.204 1.00 97.38 79 VAL A N 1
ATOM 630 C CA . VAL A 1 79 ? 1.774 -1.117 2.515 1.00 97.38 79 VAL A CA 1
ATOM 631 C C . VAL A 1 79 ? 1.402 0.364 2.482 1.00 97.38 79 VAL A C 1
ATOM 633 O O . VAL A 1 79 ? 1.944 1.115 1.674 1.00 97.38 79 VAL A O 1
ATOM 636 N N . ALA A 1 80 ? 0.537 0.803 3.399 1.00 97.31 80 ALA A N 1
ATOM 637 C CA . ALA A 1 80 ? 0.084 2.192 3.476 1.00 97.31 80 ALA A CA 1
ATOM 638 C C . ALA A 1 80 ? 1.217 3.130 3.922 1.00 97.31 80 ALA A C 1
ATOM 640 O O . ALA A 1 80 ? 1.678 4.002 3.186 1.00 97.31 80 ALA A O 1
ATOM 641 N N . ASN A 1 81 ? 1.712 2.928 5.144 1.00 96.38 81 ASN A N 1
ATOM 642 C CA . ASN A 1 81 ? 2.672 3.809 5.803 1.00 96.38 81 ASN A CA 1
ATOM 643 C C . ASN A 1 81 ? 4.137 3.421 5.525 1.00 96.38 81 ASN A C 1
ATOM 645 O O . ASN A 1 81 ? 4.978 3.484 6.418 1.00 96.38 81 ASN A O 1
ATOM 649 N N . LYS A 1 82 ? 4.457 3.020 4.287 1.00 93.75 82 LYS A N 1
ATOM 650 C CA . LYS A 1 82 ? 5.774 2.459 3.926 1.00 93.75 82 LYS A CA 1
ATOM 651 C C . LYS A 1 82 ? 6.976 3.344 4.301 1.00 93.75 82 LYS A C 1
ATOM 653 O O . LYS A 1 82 ? 8.009 2.818 4.696 1.00 93.75 82 LYS A O 1
ATOM 658 N N . GLU A 1 83 ? 6.831 4.671 4.237 1.00 94.69 83 GLU A N 1
ATOM 659 C CA . GLU A 1 83 ? 7.905 5.633 4.548 1.00 94.69 83 GLU A CA 1
ATOM 660 C C . GLU A 1 83 ? 7.932 6.092 6.022 1.00 94.69 83 GLU A C 1
ATOM 662 O O . GLU A 1 83 ? 8.844 6.814 6.421 1.00 94.69 83 GLU A O 1
ATOM 667 N N . LYS A 1 84 ? 6.934 5.725 6.839 1.00 95.38 84 LYS A N 1
ATOM 668 C CA . LYS A 1 84 ? 6.810 6.178 8.234 1.00 95.38 84 LYS A CA 1
ATOM 669 C C . LYS A 1 84 ? 6.230 5.066 9.100 1.00 95.38 84 LYS A C 1
ATOM 671 O O . LYS A 1 84 ? 5.016 4.877 9.156 1.00 95.38 84 LYS A O 1
ATOM 676 N N . GLU A 1 85 ? 7.101 4.331 9.778 1.00 94.38 85 GLU A N 1
ATOM 677 C CA . GLU A 1 85 ? 6.688 3.282 10.711 1.00 94.38 85 GLU A CA 1
ATOM 678 C C . GLU A 1 85 ? 5.923 3.841 11.919 1.00 94.38 85 GLU A C 1
ATOM 680 O O . GLU A 1 85 ? 6.090 5.001 12.309 1.00 94.38 85 GLU A O 1
ATOM 685 N N . ILE A 1 86 ? 5.093 2.996 12.526 1.00 95.38 86 ILE A N 1
ATOM 686 C CA . ILE A 1 86 ? 4.579 3.231 13.874 1.00 95.38 86 ILE A CA 1
ATOM 687 C C . ILE A 1 86 ? 5.609 2.630 14.836 1.00 95.38 86 ILE A C 1
ATOM 689 O O . ILE A 1 86 ? 5.901 1.437 14.760 1.00 95.38 86 ILE A O 1
ATOM 693 N N . THR A 1 87 ? 6.192 3.460 15.700 1.00 90.75 87 THR A N 1
ATOM 694 C CA . THR A 1 87 ? 7.249 3.056 16.648 1.00 90.75 87 THR A CA 1
ATOM 695 C C . THR A 1 87 ? 6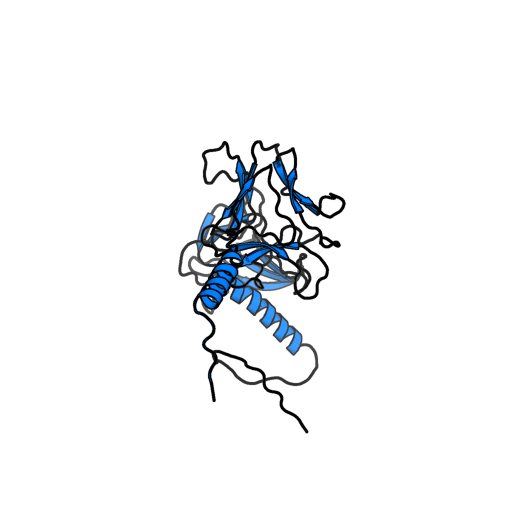.705 2.460 17.948 1.00 90.75 87 THR A C 1
ATOM 697 O O . THR A 1 87 ? 7.453 1.847 18.708 1.00 90.75 87 THR A O 1
ATOM 700 N N . ASP A 1 88 ? 5.410 2.643 18.207 1.00 82.69 88 ASP A N 1
ATOM 701 C CA . ASP A 1 88 ? 4.659 2.003 19.282 1.00 82.69 88 ASP A CA 1
ATOM 702 C C . ASP A 1 88 ? 3.842 0.806 18.750 1.00 82.69 88 ASP A C 1
ATOM 704 O O . ASP A 1 88 ? 3.666 0.622 17.545 1.00 82.69 88 ASP A O 1
ATOM 708 N N . SER A 1 89 ? 3.351 -0.046 19.653 1.00 79.31 89 SER A N 1
ATOM 709 C CA . SER A 1 89 ? 2.532 -1.219 19.312 1.00 79.31 89 SER A CA 1
ATOM 710 C C . SER A 1 89 ? 1.032 -0.902 19.202 1.00 79.31 89 SER A C 1
ATOM 712 O O . SER A 1 89 ? 0.193 -1.765 19.468 1.00 79.31 89 SER A O 1
ATOM 714 N N . TYR A 1 90 ? 0.680 0.340 18.850 1.00 87.56 90 TYR A N 1
ATOM 715 C CA . TYR A 1 90 ? -0.696 0.822 18.777 1.00 87.56 90 TYR A CA 1
ATOM 716 C C . TYR A 1 90 ? -0.978 1.472 17.415 1.00 87.56 90 TYR A C 1
ATOM 718 O O . TYR A 1 90 ? -0.930 2.688 17.241 1.00 87.56 90 TYR A O 1
ATOM 726 N N . GLY A 1 91 ? -1.324 0.640 16.434 1.00 94.62 91 GLY A N 1
ATOM 727 C CA . GLY A 1 91 ? -1.926 1.097 15.185 1.00 94.62 91 GLY A CA 1
ATOM 728 C C . GLY A 1 91 ? -3.451 1.162 15.274 1.00 94.62 91 GLY A C 1
ATOM 729 O O . GLY A 1 91 ? -4.088 0.230 15.770 1.00 94.62 91 GLY A O 1
ATOM 730 N N . VAL A 1 92 ? -4.046 2.242 14.761 1.00 96.88 92 VAL A N 1
ATOM 731 C CA . VAL A 1 92 ? -5.490 2.322 14.490 1.00 96.88 92 VAL A CA 1
ATOM 732 C C . VAL A 1 92 ? -5.723 2.902 13.100 1.00 96.88 92 VAL A C 1
ATOM 734 O O . VAL A 1 92 ? -5.253 3.995 12.797 1.00 96.88 92 VAL A O 1
ATOM 737 N N . LEU A 1 93 ? -6.469 2.176 12.271 1.00 97.75 93 LEU A N 1
ATOM 738 C CA . LEU A 1 93 ? -7.029 2.654 11.011 1.00 97.75 93 LEU A CA 1
ATOM 739 C C . LEU A 1 93 ? -8.479 3.079 11.262 1.00 97.75 93 LEU A C 1
ATOM 741 O O . LEU A 1 93 ? -9.293 2.276 11.723 1.00 97.75 93 LEU A O 1
ATOM 745 N N . SER A 1 94 ? -8.813 4.330 10.964 1.00 97.00 94 SER A N 1
ATOM 746 C CA . SER A 1 94 ? -10.177 4.853 11.092 1.00 97.00 94 SER A CA 1
ATOM 747 C C . SER A 1 94 ? -10.427 5.989 10.110 1.00 97.00 94 SER A C 1
ATOM 749 O O . SER A 1 94 ? -9.500 6.506 9.482 1.00 97.00 94 SER A O 1
ATOM 751 N N . PHE A 1 95 ? -11.678 6.426 10.013 1.00 97.06 95 PHE A N 1
ATOM 752 C CA . PHE A 1 95 ? -11.988 7.707 9.394 1.00 97.06 95 PHE A CA 1
ATOM 753 C C . PHE A 1 95 ? -11.699 8.871 10.348 1.00 97.06 95 PHE A C 1
ATOM 755 O O . PHE A 1 95 ? -11.751 8.735 11.574 1.00 97.06 95 PHE A O 1
ATOM 762 N N . ARG A 1 96 ? -11.372 10.021 9.761 1.00 95.06 96 ARG A N 1
ATOM 763 C CA . ARG A 1 96 ? -11.409 11.344 10.388 1.00 95.06 96 ARG A CA 1
ATOM 764 C C . ARG A 1 96 ? -12.731 12.031 10.013 1.00 95.06 96 ARG A C 1
ATOM 766 O O . ARG A 1 96 ? -13.364 11.657 9.032 1.00 95.06 96 ARG A O 1
ATOM 773 N N . THR A 1 97 ? -13.125 13.056 10.767 1.00 92.31 97 THR A N 1
ATOM 774 C CA . THR A 1 97 ? -14.386 13.818 10.614 1.00 92.31 97 THR A CA 1
ATOM 775 C C . THR A 1 97 ? -14.585 14.521 9.264 1.00 92.31 97 THR A C 1
ATOM 777 O O . THR A 1 97 ? -15.629 15.115 9.035 1.00 92.31 97 THR A O 1
ATOM 780 N N . ASP A 1 98 ? -13.579 14.528 8.392 1.00 92.38 98 ASP A N 1
ATOM 781 C CA . ASP A 1 98 ? -13.634 15.042 7.019 1.00 92.38 98 ASP A CA 1
ATOM 782 C C . ASP A 1 98 ? -13.708 13.917 5.965 1.00 92.38 98 ASP A C 1
ATOM 784 O O . ASP A 1 98 ? -13.567 14.166 4.770 1.00 92.38 98 ASP A O 1
ATOM 788 N N . GLY A 1 99 ? -13.878 12.667 6.400 1.00 93.31 99 GLY A N 1
ATOM 789 C CA . GLY A 1 99 ? -13.941 11.484 5.547 1.00 93.31 99 GLY A CA 1
ATOM 790 C C . GLY A 1 99 ? -12.588 10.948 5.070 1.00 93.31 99 GLY A C 1
ATOM 791 O O . GLY A 1 99 ? -12.551 9.952 4.348 1.00 93.31 99 GLY A O 1
ATOM 792 N N . ASN A 1 100 ? -11.464 11.545 5.488 1.00 96.06 100 ASN A N 1
ATOM 793 C CA . ASN A 1 100 ? -10.141 10.980 5.215 1.00 96.06 100 ASN A CA 1
ATOM 794 C C . ASN A 1 100 ? -9.931 9.673 5.994 1.00 96.06 100 ASN A C 1
ATOM 796 O O . ASN A 1 100 ? -10.154 9.620 7.204 1.00 96.06 100 ASN A O 1
ATOM 800 N N . LEU A 1 101 ? -9.432 8.641 5.312 1.00 97.38 101 LEU A N 1
ATOM 801 C CA . LEU A 1 101 ? -8.978 7.403 5.937 1.00 97.38 101 LEU A CA 1
ATOM 802 C C . LEU A 1 101 ? -7.558 7.616 6.474 1.00 97.38 101 LEU A C 1
ATOM 804 O O . LEU A 1 101 ? -6.656 7.974 5.715 1.00 97.38 101 LEU A O 1
ATOM 808 N N . VAL A 1 102 ? -7.354 7.409 7.776 1.00 97.81 102 VAL A N 1
ATOM 809 C CA . VAL A 1 102 ? -6.096 7.724 8.468 1.00 97.81 102 VAL A CA 1
ATOM 810 C C . VAL A 1 102 ? -5.569 6.547 9.282 1.00 97.81 102 VAL A C 1
ATOM 812 O O . VAL A 1 102 ? -6.333 5.789 9.874 1.00 97.81 102 VAL A O 1
ATOM 815 N N . VAL A 1 103 ? -4.240 6.438 9.351 1.00 97.94 103 VAL A N 1
ATOM 816 C CA . VAL A 1 103 ? -3.538 5.584 10.319 1.00 97.94 103 VAL A CA 1
ATOM 817 C C . VAL A 1 103 ? -3.002 6.462 11.441 1.00 97.94 103 VAL A C 1
ATOM 819 O O . VAL A 1 103 ? -2.245 7.405 11.191 1.00 97.94 103 VAL A O 1
ATOM 822 N N . LEU A 1 104 ? -3.389 6.138 12.671 1.00 96.38 104 LEU A N 1
ATOM 823 C CA . LEU A 1 104 ? -3.016 6.830 13.901 1.00 96.38 104 LEU A CA 1
ATOM 824 C C . LEU A 1 104 ? -2.121 5.941 14.773 1.00 96.38 104 LEU A C 1
ATOM 826 O O . LEU 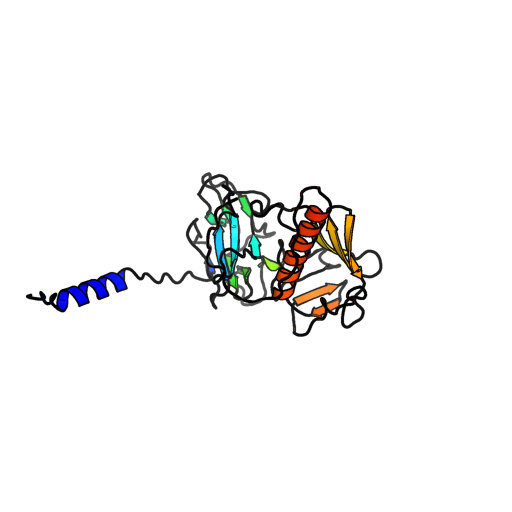A 1 104 ? -2.297 4.722 14.799 1.00 96.38 104 LEU A O 1
ATOM 830 N N . ASN A 1 105 ? -1.199 6.570 15.505 1.00 95.06 105 ASN A N 1
ATOM 831 C CA . ASN A 1 105 ? -0.406 5.935 16.563 1.00 95.06 105 ASN A CA 1
ATOM 832 C C . ASN A 1 105 ? -1.033 6.143 17.962 1.00 95.06 105 ASN A C 1
ATOM 834 O O . ASN A 1 105 ? -2.099 6.758 18.092 1.00 95.06 105 ASN A O 1
ATOM 838 N N . GLN A 1 106 ? -0.345 5.714 19.030 1.00 92.69 106 GLN A N 1
ATOM 839 C CA . GLN A 1 106 ? -0.840 5.847 20.409 1.00 92.69 106 GLN A CA 1
ATOM 840 C C . GLN A 1 106 ? -1.161 7.293 20.827 1.00 92.69 106 GLN A C 1
ATOM 842 O O . GLN A 1 106 ? -2.137 7.531 21.541 1.00 92.69 106 GLN A O 1
ATOM 847 N N . SER A 1 107 ? -0.381 8.277 20.366 1.00 92.94 107 SER A N 1
ATOM 848 C CA . SER A 1 107 ? -0.599 9.697 20.676 1.00 92.94 107 SER A CA 1
ATOM 849 C C . SER A 1 107 ? -1.647 10.383 19.785 1.00 92.94 107 SER A C 1
ATOM 851 O O . SER A 1 107 ? -1.789 11.603 19.848 1.00 92.94 107 SER A O 1
ATOM 853 N N . LYS A 1 108 ? -2.397 9.620 18.971 1.00 92.25 108 LYS A N 1
ATOM 854 C CA . LYS A 1 108 ? -3.329 10.113 17.934 1.00 92.25 108 LYS A CA 1
ATOM 855 C C . LYS A 1 108 ? -2.656 10.978 16.856 1.00 92.25 108 LYS A C 1
ATOM 857 O O . LYS A 1 108 ? -3.327 11.719 16.139 1.00 92.25 108 LYS A O 1
ATOM 862 N N . GLY A 1 109 ? -1.336 10.883 16.721 1.00 94.69 109 GLY A N 1
ATOM 863 C CA . GLY A 1 109 ? -0.583 11.483 15.630 1.00 94.69 109 GLY A CA 1
ATOM 864 C C . GLY A 1 109 ? -0.838 10.739 14.321 1.00 94.69 109 GLY A C 1
ATOM 865 O O . GLY A 1 109 ? -0.857 9.509 14.282 1.00 94.69 109 GLY A O 1
ATOM 866 N N . ILE A 1 110 ? -1.016 11.490 13.232 1.00 95.81 110 ILE A N 1
ATOM 867 C CA . ILE A 1 110 ? -1.243 10.913 11.904 1.00 95.81 110 ILE A CA 1
ATOM 868 C C . ILE A 1 110 ? 0.079 10.350 11.361 1.00 95.81 110 ILE A C 1
ATOM 870 O O . ILE A 1 110 ? 1.093 11.049 11.226 1.00 95.81 110 ILE A O 1
ATOM 874 N N . ILE A 1 111 ? 0.063 9.058 11.054 1.00 97.00 111 ILE A N 1
ATOM 875 C CA . ILE A 1 111 ? 1.170 8.319 10.445 1.00 97.00 111 ILE A CA 1
ATOM 876 C C . ILE A 1 111 ? 0.985 8.250 8.926 1.00 97.00 111 ILE A C 1
ATOM 878 O O . ILE A 1 111 ? 1.943 8.457 8.186 1.00 97.00 111 ILE A O 1
ATOM 882 N N . TRP A 1 112 ? -0.250 8.044 8.465 1.00 97.62 112 TRP A N 1
ATOM 883 C CA . TRP A 1 112 ? -0.620 8.022 7.048 1.00 97.62 112 TRP A CA 1
ATOM 884 C C . TRP A 1 112 ? -2.055 8.534 6.847 1.00 97.62 112 TRP A C 1
ATOM 886 O O . TRP A 1 112 ? -2.867 8.465 7.771 1.00 97.62 112 TRP A O 1
ATOM 896 N N . SER A 1 113 ? -2.363 9.049 5.654 1.00 97.12 113 SER A N 1
ATOM 897 C CA . SER A 1 113 ? -3.694 9.528 5.261 1.00 97.12 113 SER A CA 1
ATOM 898 C C . SER A 1 113 ? -3.935 9.324 3.763 1.00 97.12 113 SER A C 1
ATOM 900 O O . SER A 1 113 ? -3.038 9.601 2.962 1.00 97.12 113 SER A O 1
ATOM 902 N N . SER A 1 114 ? -5.163 8.963 3.379 1.00 95.62 114 SER A N 1
ATOM 903 C CA . SER A 1 114 ? -5.620 8.910 1.978 1.00 95.62 114 SER A CA 1
ATOM 904 C C . SER A 1 114 ? -5.524 10.253 1.240 1.00 95.62 114 SER A C 1
ATOM 906 O O . SER A 1 114 ? -5.527 10.270 0.013 1.00 95.62 114 SER A O 1
ATOM 908 N N . SER A 1 115 ? -5.405 11.368 1.972 1.00 94.00 115 SER A N 1
ATOM 909 C CA . SER A 1 115 ? -5.148 12.717 1.437 1.00 94.00 115 SER A CA 1
ATOM 910 C C . SER A 1 115 ? -6.183 13.179 0.399 1.00 94.00 115 SER A C 1
ATOM 912 O O . SER A 1 115 ? -5.843 13.649 -0.685 1.00 94.00 115 SER A O 1
ATOM 914 N N . LEU A 1 116 ? -7.464 13.030 0.747 1.00 92.38 116 LEU A N 1
ATOM 915 C CA . LEU A 1 116 ? -8.601 13.384 -0.101 1.00 92.38 116 LEU A CA 1
ATOM 916 C C . LEU A 1 116 ? -8.688 14.897 -0.336 1.00 92.38 116 LEU A C 1
ATOM 918 O O . LEU A 1 116 ? -8.456 15.696 0.571 1.00 92.38 116 LEU A O 1
ATOM 922 N N . SER A 1 117 ? -9.087 15.282 -1.550 1.00 87.69 117 SER A N 1
ATOM 923 C CA . SER A 1 117 ? -9.219 16.679 -1.990 1.00 87.69 117 SER A CA 1
ATOM 924 C C . SER A 1 117 ? -10.532 17.359 -1.578 1.00 87.69 117 SER A C 1
ATOM 926 O O . SER A 1 117 ? -10.643 18.579 -1.691 1.00 87.69 117 SER A O 1
ATOM 928 N N . ARG A 1 118 ? -11.526 16.591 -1.114 1.00 90.94 118 ARG A N 1
ATOM 929 C CA . ARG A 1 118 ? -12.835 17.075 -0.648 1.00 90.94 118 ARG A CA 1
ATOM 930 C C . ARG A 1 118 ? -13.287 16.303 0.592 1.00 90.94 118 ARG A C 1
ATOM 932 O O . ARG A 1 118 ? -12.835 15.181 0.811 1.00 90.94 118 ARG A O 1
ATOM 939 N N . ILE A 1 119 ? -14.204 16.897 1.355 1.00 91.44 119 ILE A N 1
ATOM 940 C CA . ILE A 1 119 ? -14.906 16.222 2.455 1.00 91.44 119 ILE A CA 1
ATOM 941 C C . ILE A 1 119 ? -15.834 15.152 1.868 1.00 91.44 119 ILE A C 1
ATOM 943 O O . ILE A 1 119 ? -16.486 15.405 0.853 1.00 91.44 119 ILE A O 1
ATOM 947 N N . ILE A 1 120 ? -15.880 13.976 2.498 1.00 91.00 120 ILE A N 1
ATOM 948 C CA . ILE A 1 120 ? -16.741 12.850 2.108 1.00 91.00 120 ILE A CA 1
ATOM 949 C C . ILE A 1 120 ? -17.713 12.532 3.244 1.00 91.00 120 ILE A C 1
ATOM 951 O O . ILE A 1 120 ? -17.284 12.277 4.367 1.00 91.00 120 ILE A O 1
ATOM 955 N N . GLU A 1 121 ? -19.010 12.512 2.941 1.00 89.38 121 GLU A N 1
ATOM 956 C CA . GLU A 1 121 ? -20.063 12.124 3.883 1.00 89.38 121 GLU A CA 1
ATOM 957 C C . GLU A 1 121 ? -20.320 10.613 3.825 1.00 89.38 121 GLU A C 1
ATOM 959 O O . GLU A 1 121 ? -20.291 10.012 2.752 1.00 89.38 121 GLU A O 1
ATOM 964 N N . ASN A 1 122 ? -20.610 9.985 4.969 1.00 90.31 122 ASN A N 1
ATOM 965 C CA . ASN A 1 122 ? -20.851 8.537 5.069 1.00 90.31 122 ASN A CA 1
ATOM 966 C C . ASN A 1 122 ? -19.784 7.680 4.337 1.00 90.31 122 ASN A C 1
ATOM 968 O O . ASN A 1 122 ? -20.142 6.814 3.522 1.00 90.31 122 ASN A O 1
ATOM 972 N N . PRO A 1 123 ? -18.480 7.919 4.580 1.00 93.38 123 PRO A N 1
ATOM 973 C CA . PRO A 1 123 ? -17.410 7.214 3.896 1.00 93.38 123 PRO A CA 1
ATOM 974 C C . PRO A 1 123 ? -17.372 5.738 4.303 1.00 93.38 123 PRO A C 1
ATOM 976 O O . PRO A 1 123 ? -17.645 5.352 5.446 1.00 93.38 123 PRO A O 1
ATOM 979 N N . VAL A 1 124 ? -17.001 4.902 3.339 1.00 93.75 124 VAL A N 1
ATOM 980 C CA . VAL A 1 124 ? -16.861 3.458 3.503 1.00 93.75 124 VAL A CA 1
ATOM 981 C C . VAL A 1 124 ? -15.571 3.020 2.823 1.00 93.75 124 VAL A C 1
ATOM 983 O O . VAL A 1 124 ? -15.358 3.328 1.650 1.00 93.75 124 VAL A O 1
ATOM 986 N N . VAL A 1 125 ? -14.722 2.285 3.541 1.00 95.88 125 VAL A N 1
ATOM 987 C CA . VAL A 1 125 ? -13.555 1.611 2.958 1.00 95.88 125 VAL A CA 1
ATOM 988 C C . VAL A 1 125 ? -13.830 0.112 2.880 1.00 95.88 125 VAL A C 1
ATOM 990 O O . VAL A 1 125 ? -14.292 -0.474 3.858 1.00 95.88 125 VAL A O 1
ATOM 993 N N . GLN A 1 126 ? -13.568 -0.499 1.724 1.00 95.56 126 GLN A N 1
ATOM 994 C CA . GLN A 1 126 ? -13.746 -1.931 1.476 1.00 95.56 126 GLN A CA 1
ATOM 995 C C . GLN A 1 126 ? -12.465 -2.541 0.895 1.00 95.56 126 GLN A C 1
ATOM 997 O O . GLN A 1 126 ? -11.848 -1.952 0.007 1.00 95.56 126 GLN A O 1
ATOM 1002 N N . LEU A 1 127 ? -12.086 -3.733 1.358 1.00 97.56 127 LEU A N 1
ATOM 1003 C CA . LEU A 1 127 ? -11.082 -4.579 0.718 1.00 97.56 127 LEU A CA 1
ATOM 1004 C C . LEU A 1 127 ? -11.767 -5.491 -0.311 1.00 97.56 127 LEU A C 1
ATOM 1006 O O . LEU A 1 127 ? -12.485 -6.423 0.048 1.00 97.56 127 LEU A O 1
ATOM 1010 N N . LEU A 1 128 ? -11.557 -5.215 -1.597 1.00 95.31 128 LEU A N 1
ATOM 1011 C CA . LEU A 1 128 ? -12.111 -6.011 -2.692 1.00 95.31 128 LEU A CA 1
ATOM 1012 C C . LEU A 1 128 ? -11.367 -7.343 -2.856 1.00 95.31 128 LEU A C 1
ATOM 1014 O O . LEU A 1 128 ? -10.197 -7.469 -2.503 1.00 95.31 128 LEU A O 1
ATOM 1018 N N . GLU A 1 129 ? -12.019 -8.320 -3.491 1.00 93.81 129 GLU A N 1
ATOM 1019 C CA . GLU A 1 129 ? -11.428 -9.638 -3.784 1.00 93.81 129 GLU A CA 1
ATOM 1020 C C . GLU A 1 129 ? -10.258 -9.591 -4.784 1.00 93.81 129 GLU A C 1
ATOM 1022 O O . GLU A 1 129 ? -9.484 -10.534 -4.878 1.00 93.81 129 GLU A O 1
ATOM 1027 N N . SER A 1 130 ? -10.060 -8.468 -5.479 1.00 89.81 130 SER A N 1
ATOM 1028 C CA . SER A 1 130 ? -8.842 -8.195 -6.253 1.00 89.81 130 SER A CA 1
ATOM 1029 C C . SER A 1 130 ? -7.623 -7.830 -5.392 1.00 89.81 130 SER A C 1
ATOM 1031 O O . SER A 1 130 ? -6.523 -7.707 -5.926 1.00 89.81 130 SER A O 1
ATOM 1033 N N . GLY A 1 131 ? -7.803 -7.602 -4.087 1.00 92.06 131 GLY A N 1
ATOM 1034 C CA . GLY A 1 131 ? -6.791 -7.032 -3.192 1.00 92.06 131 GLY A CA 1
ATOM 1035 C C . GLY A 1 131 ? -6.734 -5.498 -3.219 1.00 92.06 131 GLY A C 1
ATOM 1036 O O . GLY A 1 131 ? -5.880 -4.903 -2.562 1.00 92.06 131 GLY A O 1
ATOM 1037 N N . ASN A 1 132 ? -7.632 -4.838 -3.959 1.00 95.44 132 ASN A N 1
ATOM 1038 C CA . ASN A 1 132 ? -7.738 -3.379 -3.977 1.00 95.44 132 ASN A CA 1
ATOM 1039 C C . ASN A 1 132 ? -8.510 -2.882 -2.746 1.00 95.44 132 ASN A C 1
ATOM 1041 O O . ASN A 1 132 ? -9.664 -3.254 -2.537 1.00 95.44 132 ASN A O 1
ATOM 1045 N N . LEU A 1 133 ? -7.887 -2.016 -1.949 1.00 97.44 133 LEU A N 1
ATOM 1046 C CA . LEU A 1 133 ? -8.545 -1.304 -0.859 1.00 97.44 133 LEU A CA 1
ATOM 1047 C C . LEU A 1 133 ? -9.136 -0.018 -1.434 1.00 97.44 133 LEU A C 1
ATOM 1049 O O . LEU A 1 133 ? -8.384 0.862 -1.849 1.00 97.44 133 LEU A O 1
ATOM 1053 N N . VAL A 1 134 ? -10.462 0.092 -1.462 1.00 95.81 134 VAL A N 1
ATOM 1054 C CA . VAL A 1 134 ? -11.182 1.215 -2.081 1.00 95.81 134 VAL A CA 1
ATOM 1055 C C . VAL A 1 134 ? -11.954 2.022 -1.047 1.00 95.81 134 VAL A C 1
ATOM 1057 O O . VAL A 1 134 ? -12.552 1.460 -0.134 1.00 95.81 134 VAL A O 1
ATOM 1060 N N . LEU A 1 135 ? -11.969 3.344 -1.207 1.00 94.88 135 LEU A N 1
ATOM 1061 C CA . LEU A 1 135 ? -12.787 4.281 -0.439 1.00 94.88 135 LEU A CA 1
ATOM 1062 C C . LEU A 1 135 ? -13.903 4.801 -1.348 1.00 94.88 135 LEU A C 1
ATOM 1064 O O . LEU A 1 135 ? -13.630 5.355 -2.416 1.00 94.88 135 LEU A O 1
ATOM 1068 N N . ARG A 1 136 ? -15.156 4.639 -0.921 1.00 91.19 136 ARG A N 1
ATOM 1069 C CA . ARG A 1 136 ? -16.350 5.108 -1.637 1.00 91.19 136 ARG A CA 1
ATOM 1070 C C . ARG A 1 136 ? -17.352 5.783 -0.701 1.00 91.19 136 ARG A C 1
ATOM 1072 O O . ARG A 1 136 ? -17.306 5.611 0.517 1.00 91.19 136 ARG A O 1
ATOM 1079 N N . GLU A 1 137 ? -18.267 6.536 -1.293 1.00 88.12 137 GLU A N 1
ATOM 1080 C CA . GLU A 1 137 ? -19.400 7.157 -0.606 1.00 88.12 137 GLU A CA 1
ATOM 1081 C C . GLU A 1 137 ? -20.563 6.158 -0.550 1.00 88.12 137 GLU A C 1
ATOM 1083 O O . GLU A 1 137 ? -20.908 5.567 -1.572 1.00 88.12 137 GLU A O 1
ATOM 1088 N N . LYS A 1 138 ? -21.197 5.951 0.612 1.00 81.56 138 LYS A N 1
ATOM 1089 C CA . LYS A 1 138 ? -22.330 5.004 0.719 1.00 81.56 138 LYS A CA 1
ATOM 1090 C C . LYS A 1 138 ? -23.575 5.448 -0.070 1.00 81.56 138 LYS A C 1
ATOM 1092 O O . LYS A 1 138 ? -24.415 4.623 -0.416 1.00 81.56 138 LYS A O 1
ATOM 1097 N N . SER A 1 139 ? -23.703 6.751 -0.304 1.00 70.56 139 SER A N 1
ATOM 1098 C CA . SER A 1 139 ? -24.784 7.430 -1.032 1.00 70.56 139 SER A CA 1
ATOM 1099 C C . SER A 1 139 ? -24.721 7.237 -2.553 1.00 70.56 139 SER A C 1
ATOM 1101 O O . SER A 1 139 ? -25.745 7.358 -3.226 1.00 70.56 139 SER A O 1
ATOM 1103 N N . VAL A 1 140 ? -23.534 6.967 -3.104 1.00 68.88 140 VAL A N 1
ATOM 1104 C CA . VAL A 1 140 ? -23.286 6.958 -4.548 1.00 68.88 140 VAL A CA 1
ATOM 1105 C C . VAL A 1 140 ? -23.487 5.548 -5.099 1.00 68.88 140 VAL A C 1
ATOM 1107 O O . VAL A 1 140 ? -22.782 4.612 -4.736 1.00 68.88 140 VAL A O 1
ATOM 1110 N N . ALA A 1 141 ? -24.459 5.403 -6.002 1.00 59.59 141 ALA A N 1
ATOM 1111 C CA . ALA A 1 141 ? -24.841 4.124 -6.605 1.00 59.59 141 ALA A CA 1
ATOM 1112 C C . ALA A 1 141 ? -23.904 3.642 -7.736 1.00 59.59 141 ALA A C 1
ATOM 1114 O O . ALA A 1 141 ? -24.208 2.643 -8.384 1.00 59.59 141 ALA A O 1
ATOM 1115 N N . ASP A 1 142 ? -22.798 4.345 -7.991 1.00 69.12 142 ASP A N 1
ATOM 1116 C CA . ASP A 1 142 ? -21.776 3.941 -8.960 1.00 69.12 142 ASP A CA 1
ATOM 1117 C C . ASP A 1 142 ? -20.810 2.923 -8.316 1.00 69.12 142 ASP A C 1
ATOM 1119 O O . ASP A 1 142 ? -20.053 3.294 -7.412 1.00 69.12 142 ASP A O 1
ATOM 1123 N N . PRO A 1 143 ? -20.810 1.646 -8.748 1.00 61.88 143 PRO A N 1
ATOM 1124 C CA . PRO A 1 143 ? -19.940 0.624 -8.178 1.00 61.88 143 PRO A CA 1
ATOM 1125 C C . PRO A 1 143 ? -18.450 0.829 -8.498 1.00 61.88 143 PRO A C 1
ATOM 1127 O O . PRO A 1 143 ? -17.626 0.265 -7.779 1.00 61.88 143 PRO A O 1
ATOM 1130 N N . GLU A 1 144 ? -18.092 1.622 -9.517 1.00 64.38 144 GLU A N 1
ATOM 1131 C CA . GLU A 1 144 ? -16.695 1.927 -9.882 1.00 64.38 144 GLU A CA 1
ATOM 1132 C C . GLU A 1 144 ? -16.269 3.363 -9.517 1.00 64.38 144 GLU A C 1
ATOM 1134 O O . GLU A 1 144 ? -15.108 3.737 -9.703 1.00 64.38 144 GLU A O 1
ATOM 1139 N N . GLY A 1 145 ? -17.175 4.155 -8.930 1.00 77.06 145 GLY A N 1
ATOM 1140 C CA . GLY A 1 145 ? -16.970 5.544 -8.501 1.00 77.06 145 GLY A CA 1
ATOM 1141 C C . GLY A 1 145 ? -16.085 5.707 -7.256 1.00 77.06 145 GLY A C 1
ATOM 1142 O O . GLY A 1 145 ? -16.463 6.395 -6.304 1.00 77.06 145 GLY A O 1
ATOM 1143 N N . TYR A 1 146 ? -14.919 5.056 -7.219 1.00 89.62 146 TYR A N 1
ATOM 1144 C CA . TYR A 1 146 ? -13.989 5.123 -6.091 1.00 89.62 146 TYR A CA 1
ATOM 1145 C C . TYR A 1 146 ? -13.405 6.533 -5.931 1.00 89.62 146 TYR A C 1
ATOM 1147 O O . TYR A 1 146 ? -12.879 7.127 -6.871 1.00 89.62 146 TYR A O 1
ATOM 1155 N N . ILE A 1 147 ? -13.440 7.053 -4.704 1.00 92.25 147 ILE A N 1
ATOM 1156 C CA . ILE A 1 147 ? -12.849 8.350 -4.337 1.00 92.25 147 ILE A CA 1
ATOM 1157 C C . ILE A 1 147 ? -11.331 8.212 -4.147 1.00 92.25 147 ILE A C 1
ATOM 1159 O O . ILE A 1 147 ? -10.572 9.137 -4.430 1.00 92.25 147 ILE A O 1
ATOM 1163 N N . TRP A 1 148 ? -10.890 7.055 -3.650 1.00 94.69 148 TRP A N 1
ATOM 1164 C CA . TRP A 1 148 ? -9.487 6.684 -3.481 1.00 94.69 148 TRP A CA 1
ATOM 1165 C C . TRP A 1 148 ? -9.350 5.161 -3.583 1.00 94.69 148 TRP A C 1
ATOM 1167 O O . TRP A 1 148 ? -10.266 4.436 -3.191 1.00 94.69 148 TRP A O 1
ATOM 1177 N N . GLN A 1 149 ? -8.214 4.668 -4.078 1.00 95.12 149 GLN A N 1
ATOM 1178 C CA . GLN A 1 149 ? -7.921 3.235 -4.143 1.00 95.12 149 GLN A CA 1
ATOM 1179 C C . GLN A 1 149 ? -6.428 2.936 -3.964 1.00 95.12 149 GLN A C 1
ATOM 1181 O O . GLN A 1 149 ? -5.578 3.687 -4.447 1.00 95.12 149 GLN A O 1
ATOM 1186 N N . SER A 1 150 ? -6.092 1.809 -3.328 1.00 96.38 150 SER A N 1
ATOM 1187 C CA . SER A 1 150 ? -4.697 1.387 -3.130 1.00 96.38 150 SER A CA 1
ATOM 1188 C C . SER A 1 150 ? -3.976 1.087 -4.445 1.00 96.38 150 SER A C 1
ATOM 1190 O O . SER A 1 150 ? -2.768 1.302 -4.543 1.00 96.38 150 SER A O 1
ATOM 1192 N N . PHE A 1 151 ? -4.710 0.651 -5.473 1.00 92.75 151 PHE A N 1
ATOM 1193 C CA . PHE A 1 151 ? -4.160 0.312 -6.789 1.00 92.75 151 PHE A CA 1
ATOM 1194 C C . PHE A 1 151 ? -3.538 1.499 -7.543 1.00 92.75 151 PHE A C 1
ATOM 1196 O O . PHE A 1 151 ? -2.688 1.279 -8.406 1.00 92.75 151 PHE A O 1
ATOM 1203 N N . ASP A 1 152 ? -3.888 2.744 -7.199 1.00 92.31 152 ASP A N 1
ATOM 1204 C CA . ASP A 1 152 ? -3.225 3.932 -7.754 1.00 92.31 152 ASP A CA 1
ATOM 1205 C C . ASP A 1 152 ? -1.892 4.267 -7.053 1.00 92.31 152 ASP A C 1
ATOM 1207 O O . ASP A 1 152 ? -1.119 5.080 -7.562 1.00 92.31 152 ASP A O 1
ATOM 1211 N N . PHE A 1 153 ? -1.580 3.593 -5.938 1.00 93.12 153 PHE A N 1
ATOM 1212 C CA . PHE A 1 153 ? -0.366 3.769 -5.133 1.00 93.12 153 PHE A CA 1
ATOM 1213 C C . PHE A 1 153 ? 0.402 2.436 -4.978 1.00 93.12 153 PHE A C 1
ATOM 1215 O O . PHE A 1 153 ? 0.464 1.883 -3.873 1.00 93.12 153 PHE A O 1
ATOM 1222 N N . PRO A 1 154 ? 0.980 1.892 -6.071 1.00 88.69 154 PRO A N 1
ATOM 1223 C CA . PRO A 1 154 ? 1.749 0.646 -6.052 1.00 88.69 154 PRO A CA 1
ATOM 1224 C C . PRO A 1 154 ? 2.950 0.662 -5.090 1.00 88.69 154 PRO A C 1
ATOM 1226 O O . PRO A 1 154 ? 3.531 1.702 -4.770 1.00 88.69 154 PRO A O 1
ATOM 1229 N N . CYS A 1 155 ? 3.337 -0.538 -4.648 1.00 86.88 155 CYS A N 1
ATOM 1230 C CA . CYS A 1 155 ? 4.523 -0.788 -3.823 1.00 86.88 155 CYS A CA 1
ATOM 1231 C C . CYS A 1 155 ? 5.566 -1.595 -4.624 1.00 86.88 155 CYS A C 1
ATOM 1233 O O . CYS A 1 155 ? 6.001 -1.148 -5.682 1.00 86.88 155 CYS A O 1
ATOM 1235 N N . HIS A 1 156 ? 5.965 -2.775 -4.140 1.00 81.50 156 HIS A N 1
ATOM 1236 C CA . HIS A 1 156 ? 6.918 -3.665 -4.817 1.00 81.50 156 HIS A CA 1
ATOM 1237 C C . HIS A 1 156 ? 6.236 -4.768 -5.652 1.00 81.50 156 HIS A C 1
ATOM 1239 O O . HIS A 1 156 ? 6.919 -5.510 -6.349 1.00 81.50 156 HIS A O 1
ATOM 1245 N N . THR A 1 157 ? 4.906 -4.884 -5.571 1.00 80.50 157 THR A N 1
ATOM 1246 C CA . THR A 1 157 ? 4.095 -5.941 -6.194 1.00 80.50 157 THR A CA 1
ATOM 1247 C C . THR A 1 157 ? 3.034 -5.332 -7.113 1.00 80.50 157 THR A C 1
ATOM 1249 O O . THR A 1 157 ? 2.491 -4.266 -6.817 1.00 80.50 157 THR A O 1
ATOM 1252 N N . LEU A 1 158 ? 2.738 -6.022 -8.221 1.00 81.06 158 LEU A N 1
ATOM 1253 C CA . LEU A 1 158 ? 1.667 -5.703 -9.168 1.00 81.06 158 LEU A CA 1
ATOM 1254 C C . LEU A 1 158 ? 0.621 -6.826 -9.141 1.00 81.0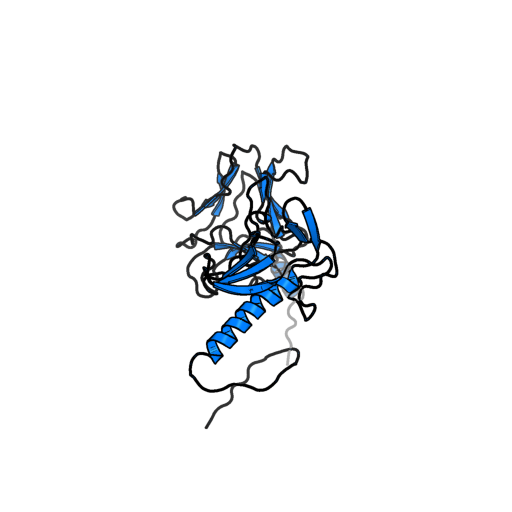6 158 LEU A C 1
ATOM 1256 O O . LEU A 1 158 ? 0.937 -7.955 -9.503 1.00 81.06 158 LEU A O 1
ATOM 1260 N N . LEU A 1 159 ? -0.604 -6.517 -8.719 1.00 81.69 159 LEU A N 1
ATOM 1261 C CA . LEU A 1 159 ? -1.739 -7.445 -8.635 1.00 81.69 159 LEU A CA 1
ATOM 1262 C C . LEU A 1 159 ? -2.606 -7.428 -9.911 1.00 81.69 159 LEU A C 1
ATOM 1264 O O . LEU A 1 159 ? -2.523 -6.483 -10.703 1.00 81.69 159 LEU A O 1
ATOM 1268 N N . PRO A 1 160 ? -3.468 -8.443 -10.135 1.00 78.75 160 PRO A N 1
ATOM 1269 C CA . PRO A 1 160 ? -4.397 -8.442 -11.261 1.00 78.75 160 PRO A CA 1
ATOM 1270 C C . PRO A 1 160 ? -5.339 -7.234 -11.179 1.00 78.75 160 PRO A C 1
ATOM 1272 O O . PRO A 1 160 ? -5.827 -6.889 -10.106 1.00 78.75 160 PRO A O 1
ATOM 1275 N N . GLY A 1 161 ? -5.585 -6.570 -12.309 1.00 80.00 161 GLY A N 1
ATOM 1276 C CA . GLY A 1 161 ? -6.390 -5.344 -12.355 1.00 80.00 161 GLY A CA 1
ATOM 1277 C C . GLY A 1 161 ? -5.671 -4.059 -11.914 1.00 80.00 161 GLY A C 1
ATOM 1278 O O . GLY A 1 161 ? -6.227 -2.978 -12.108 1.00 80.00 161 GLY A O 1
ATOM 1279 N N . MET A 1 162 ? -4.437 -4.122 -11.394 1.00 82.19 162 MET A N 1
ATOM 1280 C CA . MET A 1 162 ? -3.617 -2.915 -11.234 1.00 82.19 162 MET A CA 1
ATOM 1281 C C . MET A 1 162 ? -3.260 -2.306 -12.598 1.00 82.19 162 MET A C 1
ATOM 1283 O O . MET A 1 162 ? -3.303 -2.964 -13.644 1.00 82.19 162 MET A O 1
ATOM 1287 N N . LYS A 1 163 ? -2.895 -1.022 -12.579 1.00 82.69 163 LYS A N 1
ATOM 1288 C CA . LYS A 1 163 ? -2.351 -0.316 -13.740 1.00 82.69 163 LYS A CA 1
ATOM 1289 C C . LYS A 1 163 ? -0.829 -0.311 -13.681 1.00 82.69 163 LYS A C 1
ATOM 1291 O O . LYS A 1 163 ? -0.245 -0.310 -12.600 1.00 82.69 163 LYS A O 1
ATOM 1296 N N . PHE A 1 164 ? -0.197 -0.283 -14.847 1.00 80.69 164 PHE A N 1
ATOM 1297 C CA . PHE A 1 164 ? 1.249 -0.122 -14.981 1.00 80.69 164 PHE A CA 1
ATOM 1298 C C . PHE A 1 164 ? 1.563 0.800 -16.164 1.00 80.69 164 PHE A C 1
ATOM 1300 O O . PHE A 1 164 ? 0.936 0.678 -17.215 1.00 80.69 164 PHE A O 1
ATOM 1307 N N . GLY A 1 165 ? 2.514 1.720 -16.010 1.00 84.06 165 GLY A N 1
ATOM 1308 C CA . GLY A 1 165 ? 2.863 2.716 -17.026 1.00 84.06 165 GLY A CA 1
ATOM 1309 C C . GLY A 1 165 ? 2.400 4.136 -16.702 1.00 84.06 165 GLY A C 1
ATOM 1310 O O . GLY A 1 165 ? 2.204 4.489 -15.543 1.00 84.06 165 GLY A O 1
ATOM 1311 N N . TRP A 1 166 ? 2.256 4.970 -17.732 1.00 82.00 166 TRP A N 1
ATOM 1312 C CA . TRP A 1 166 ? 2.136 6.425 -17.595 1.00 82.00 166 TRP A CA 1
ATOM 1313 C C . TRP A 1 166 ? 0.867 6.977 -18.249 1.00 82.00 166 TRP A C 1
ATOM 1315 O O . TRP A 1 166 ? 0.602 6.749 -19.434 1.00 82.00 166 TRP A O 1
ATOM 1325 N N . ASN A 1 167 ? 0.127 7.786 -17.490 1.00 81.31 167 ASN A N 1
ATOM 1326 C CA . ASN A 1 167 ? -1.009 8.559 -17.972 1.00 81.31 167 ASN A CA 1
ATOM 1327 C C . ASN A 1 167 ? -0.582 10.001 -18.296 1.00 81.31 167 ASN A C 1
ATOM 1329 O O . ASN A 1 167 ? -0.304 10.811 -17.411 1.00 81.31 167 ASN A O 1
ATOM 1333 N N . SER A 1 168 ? -0.587 10.334 -19.586 1.00 80.00 168 SER A N 1
ATOM 1334 C CA . SER A 1 168 ? -0.299 11.666 -20.138 1.00 80.00 168 SER A CA 1
ATOM 1335 C C . SER A 1 168 ? -1.199 12.769 -19.565 1.00 80.00 168 SER A C 1
ATOM 1337 O O . SER A 1 168 ? -0.705 13.855 -19.254 1.00 80.00 168 SER A O 1
ATOM 1339 N N . LYS A 1 169 ? -2.499 12.484 -19.413 1.00 83.81 169 LYS A N 1
ATOM 1340 C CA . LYS A 1 169 ? -3.554 13.430 -19.016 1.00 83.81 169 LYS A CA 1
ATOM 1341 C C . LYS A 1 169 ? -3.557 13.712 -17.517 1.00 83.81 169 LYS A C 1
ATOM 1343 O O . LYS A 1 169 ? -3.604 14.871 -17.123 1.00 83.81 169 LYS A O 1
ATOM 1348 N N . THR A 1 170 ? -3.495 12.673 -16.682 1.00 83.44 170 THR A N 1
ATOM 1349 C CA . THR A 1 170 ? -3.499 12.827 -15.214 1.00 83.44 170 THR A CA 1
ATOM 1350 C C . THR A 1 170 ? -2.106 13.021 -14.622 1.00 83.44 170 THR A C 1
ATOM 1352 O O . THR A 1 170 ? -1.998 13.325 -13.438 1.00 83.44 170 THR A O 1
ATOM 1355 N N . ARG A 1 171 ? -1.040 12.856 -15.424 1.00 86.69 171 ARG A N 1
ATOM 1356 C CA . ARG A 1 171 ? 0.370 12.870 -14.986 1.00 86.69 171 ARG A CA 1
ATOM 1357 C C . ARG A 1 171 ? 0.703 11.777 -13.956 1.00 86.69 171 ARG A C 1
ATOM 1359 O O . ARG A 1 171 ? 1.683 11.907 -13.226 1.00 86.69 171 ARG A O 1
ATOM 1366 N N . GLN A 1 172 ? -0.103 10.714 -13.912 1.00 87.19 172 GLN A N 1
ATOM 1367 C CA . GLN A 1 172 ? 0.085 9.574 -13.018 1.00 87.19 172 GLN A CA 1
ATOM 1368 C C . GLN A 1 172 ? 1.094 8.584 -13.609 1.00 87.19 172 GLN A C 1
ATOM 1370 O O . GLN A 1 172 ? 0.973 8.192 -14.771 1.00 87.19 172 GLN A O 1
ATOM 1375 N N . ASP A 1 173 ? 2.046 8.143 -12.787 1.00 88.81 173 ASP A N 1
ATOM 1376 C CA . ASP A 1 173 ? 2.969 7.051 -13.101 1.00 88.81 173 ASP A CA 1
ATOM 1377 C C . ASP A 1 173 ? 2.694 5.871 -12.168 1.00 88.81 173 ASP A C 1
ATOM 1379 O O . ASP A 1 173 ? 2.857 5.988 -10.952 1.00 88.81 173 ASP A O 1
ATOM 1383 N N . TRP A 1 174 ? 2.278 4.740 -12.730 1.00 89.25 174 TRP A N 1
ATOM 1384 C CA . TRP A 1 174 ? 2.137 3.485 -12.006 1.00 89.25 174 TRP A CA 1
ATOM 1385 C C . TRP A 1 174 ? 3.361 2.613 -12.289 1.00 89.25 174 TRP A C 1
ATOM 1387 O O . TRP A 1 174 ? 3.471 1.976 -13.338 1.00 89.25 174 TRP A O 1
ATOM 1397 N N . TYR A 1 175 ? 4.283 2.580 -11.333 1.00 87.62 175 TYR A N 1
ATOM 1398 C CA . TYR A 1 175 ? 5.521 1.810 -11.397 1.00 87.62 175 TYR A CA 1
ATOM 1399 C C . TYR A 1 175 ? 5.779 1.099 -10.070 1.00 87.62 175 TYR A C 1
ATOM 1401 O O . TYR A 1 175 ? 5.203 1.464 -9.046 1.00 87.62 175 TYR A O 1
ATOM 1409 N N . LEU A 1 176 ? 6.636 0.077 -10.082 1.00 87.56 176 LEU A N 1
ATOM 1410 C CA . LEU A 1 176 ? 7.007 -0.639 -8.861 1.00 87.56 176 LEU A CA 1
ATOM 1411 C C . LEU A 1 176 ? 8.327 -0.106 -8.310 1.00 87.56 176 LEU A C 1
ATOM 1413 O O . LEU A 1 176 ? 9.252 0.188 -9.073 1.00 87.56 176 LEU A O 1
ATOM 1417 N N . THR A 1 177 ? 8.431 -0.071 -6.986 1.00 87.31 177 THR A N 1
ATOM 1418 C CA . THR A 1 177 ? 9.661 0.249 -6.254 1.00 87.31 177 THR A CA 1
ATOM 1419 C C . THR A 1 177 ? 9.928 -0.858 -5.249 1.00 87.31 177 THR A C 1
ATOM 1421 O O . THR A 1 177 ? 9.024 -1.243 -4.506 1.00 87.31 177 THR A O 1
ATOM 1424 N N . SER A 1 178 ? 11.158 -1.372 -5.197 1.00 84.31 178 SER A N 1
ATOM 1425 C CA . SER A 1 178 ? 11.514 -2.390 -4.209 1.00 84.31 178 SER A CA 1
ATOM 1426 C C . SER A 1 178 ? 11.371 -1.849 -2.789 1.00 84.31 178 SER A C 1
ATOM 1428 O O . SER A 1 178 ? 11.520 -0.653 -2.534 1.00 84.31 178 SER A O 1
ATOM 1430 N N . TRP A 1 179 ? 11.174 -2.751 -1.835 1.00 88.62 179 TRP A N 1
ATOM 1431 C CA . TRP A 1 179 ? 11.505 -2.446 -0.448 1.00 88.62 179 TRP A CA 1
ATOM 1432 C C . TRP A 1 179 ? 13.011 -2.191 -0.302 1.00 88.62 179 TRP A C 1
ATOM 1434 O O . TRP A 1 179 ? 13.824 -2.675 -1.100 1.00 88.62 179 TRP A O 1
ATOM 1444 N N . ARG A 1 180 ? 13.386 -1.421 0.721 1.00 86.50 180 ARG A N 1
ATOM 1445 C CA . ARG A 1 180 ? 14.783 -1.156 1.085 1.00 86.50 180 ARG A CA 1
ATOM 1446 C C . ARG A 1 180 ? 15.471 -2.400 1.648 1.00 86.50 180 ARG A C 1
ATOM 1448 O O . ARG A 1 180 ? 16.649 -2.619 1.383 1.00 86.50 180 ARG A O 1
ATOM 1455 N N . SER A 1 181 ? 14.746 -3.218 2.408 1.00 82.50 181 SER A N 1
ATOM 1456 C CA . SER A 1 181 ? 15.184 -4.546 2.854 1.00 82.50 181 SER A CA 1
ATOM 1457 C C . SER A 1 181 ? 13.978 -5.423 3.207 1.00 82.50 181 SER A C 1
ATOM 1459 O O . SER A 1 181 ? 12.853 -4.935 3.295 1.00 82.50 181 SER A O 1
ATOM 1461 N N . ALA A 1 182 ? 14.204 -6.711 3.485 1.00 81.50 182 ALA A N 1
ATOM 1462 C CA . ALA A 1 182 ? 13.155 -7.626 3.952 1.00 81.50 182 ALA A CA 1
ATOM 1463 C C . ALA A 1 182 ? 12.475 -7.186 5.271 1.00 81.50 182 ALA A C 1
ATOM 1465 O O . ALA A 1 182 ? 11.362 -7.616 5.556 1.00 81.50 182 ALA A O 1
ATOM 1466 N N . SER A 1 183 ? 13.127 -6.323 6.061 1.00 87.12 183 SER A N 1
ATOM 1467 C CA . SER A 1 183 ? 12.605 -5.746 7.308 1.00 87.12 183 SER A CA 1
ATOM 1468 C C . SER A 1 183 ? 12.261 -4.254 7.210 1.00 87.12 183 SER A C 1
ATOM 1470 O O . SER A 1 183 ? 11.877 -3.644 8.206 1.00 87.12 183 SER A O 1
ATOM 1472 N N . ASN A 1 184 ? 12.397 -3.635 6.034 1.00 87.75 184 ASN A N 1
ATOM 1473 C CA . ASN A 1 184 ? 12.141 -2.210 5.848 1.00 87.75 184 ASN A CA 1
ATOM 1474 C C . ASN A 1 184 ? 11.382 -1.958 4.529 1.00 87.75 184 ASN A C 1
ATOM 1476 O O . ASN A 1 184 ? 12.004 -1.965 3.460 1.00 87.75 184 ASN A O 1
ATOM 1480 N N . PRO A 1 185 ? 10.063 -1.689 4.598 1.00 90.94 185 PRO A N 1
ATOM 1481 C CA . PRO A 1 185 ? 9.202 -1.539 3.434 1.00 90.94 185 PRO A CA 1
ATOM 1482 C C . PRO A 1 185 ? 9.288 -0.162 2.762 1.00 90.94 185 PRO A C 1
ATOM 1484 O O . PRO A 1 185 ? 8.620 0.048 1.748 1.00 90.94 185 PRO A O 1
ATOM 1487 N N . SER A 1 186 ? 10.092 0.767 3.300 1.00 92.94 186 SER A N 1
ATOM 1488 C CA . SER A 1 186 ? 10.372 2.059 2.658 1.00 92.94 186 SER A CA 1
ATOM 1489 C C . SER A 1 186 ? 10.949 1.875 1.259 1.00 92.94 186 SER A C 1
ATOM 1491 O O . SER A 1 186 ? 11.513 0.825 0.929 1.00 92.94 186 SER A O 1
ATOM 1493 N N . SER A 1 187 ? 10.822 2.911 0.433 1.00 91.75 187 SER A N 1
ATOM 1494 C CA . SER A 1 187 ? 11.318 2.874 -0.941 1.00 91.75 187 SER A CA 1
ATOM 1495 C C . SER A 1 187 ? 12.831 2.589 -0.978 1.00 91.75 187 SER A C 1
ATOM 1497 O O . SER A 1 187 ? 13.640 3.307 -0.371 1.00 91.75 187 SER A O 1
ATOM 1499 N N . GLY A 1 188 ? 13.190 1.501 -1.663 1.00 87.88 188 GLY A N 1
ATOM 1500 C CA . GLY A 1 188 ? 14.557 1.070 -1.946 1.00 87.88 188 GLY A CA 1
ATOM 1501 C C . GLY A 1 188 ? 15.072 1.551 -3.306 1.00 87.88 188 GLY A C 1
ATOM 1502 O O . GLY A 1 188 ? 14.414 2.318 -4.008 1.00 87.88 188 GLY A O 1
ATOM 1503 N N . ASP A 1 189 ? 16.264 1.083 -3.679 1.00 86.31 189 ASP A N 1
ATOM 1504 C CA . ASP A 1 189 ? 16.995 1.593 -4.849 1.00 86.31 189 ASP A CA 1
ATOM 1505 C C . ASP A 1 189 ? 16.434 1.126 -6.200 1.00 86.31 189 ASP A C 1
ATOM 1507 O O . ASP A 1 189 ? 16.733 1.739 -7.229 1.00 86.31 189 ASP A O 1
ATOM 1511 N N . PHE A 1 190 ? 15.685 0.018 -6.232 1.00 82.75 190 PHE A N 1
ATOM 1512 C CA . PHE A 1 190 ? 15.244 -0.596 -7.482 1.00 82.75 190 PHE A CA 1
ATOM 1513 C C . PHE A 1 190 ? 13.856 -0.118 -7.897 1.00 82.75 190 PHE A C 1
ATOM 1515 O O . PHE A 1 190 ? 12.915 -0.154 -7.107 1.00 82.75 190 PHE A O 1
ATOM 1522 N N . THR A 1 191 ? 13.718 0.270 -9.165 1.00 86.12 191 THR A N 1
ATOM 1523 C CA . THR A 1 191 ? 12.431 0.651 -9.765 1.00 86.12 191 THR A CA 1
ATOM 1524 C C . THR A 1 191 ? 12.195 -0.086 -11.075 1.00 86.12 191 THR A C 1
ATOM 1526 O O . THR A 1 191 ? 13.110 -0.231 -11.884 1.00 86.12 191 THR A O 1
ATOM 1529 N N . TRP A 1 192 ? 10.961 -0.537 -11.287 1.00 82.38 192 TRP A N 1
ATOM 1530 C CA . TRP A 1 192 ? 10.495 -1.179 -12.514 1.00 82.38 192 TRP A CA 1
ATOM 1531 C C . TRP A 1 192 ? 9.408 -0.293 -13.124 1.00 82.38 192 TRP A C 1
ATOM 1533 O O . TRP A 1 192 ? 8.328 -0.161 -12.547 1.00 82.38 192 TRP A O 1
ATOM 1543 N N . ARG A 1 193 ? 9.714 0.378 -14.241 1.00 84.94 193 ARG A N 1
ATOM 1544 C CA . ARG A 1 193 ? 8.935 1.515 -14.771 1.00 84.94 193 ARG A CA 1
ATOM 1545 C C . ARG A 1 193 ? 8.944 1.545 -16.300 1.00 84.94 193 ARG A C 1
ATOM 1547 O O . ARG A 1 193 ? 9.884 1.044 -16.916 1.00 84.94 193 ARG A O 1
ATOM 1554 N N . ILE A 1 194 ? 7.932 2.166 -16.911 1.00 81.88 194 ILE A N 1
ATOM 1555 C CA . ILE A 1 194 ? 7.971 2.505 -18.341 1.00 81.88 194 ILE A CA 1
ATOM 1556 C C . ILE A 1 194 ? 8.742 3.818 -18.522 1.00 81.88 194 ILE A C 1
ATOM 1558 O O . ILE A 1 194 ? 8.312 4.871 -18.059 1.00 81.88 194 ILE A O 1
ATOM 1562 N N . ASP A 1 195 ? 9.882 3.757 -19.202 1.00 82.31 195 ASP A N 1
ATOM 1563 C CA . ASP A 1 195 ? 10.610 4.931 -19.680 1.00 82.31 195 ASP A CA 1
ATOM 1564 C C . ASP A 1 195 ? 9.927 5.415 -20.967 1.00 82.31 195 ASP A C 1
ATOM 1566 O O . ASP A 1 195 ? 9.894 4.695 -21.966 1.00 82.31 195 ASP A O 1
ATOM 1570 N N . THR A 1 196 ? 9.320 6.603 -20.930 1.00 78.38 196 THR A N 1
ATOM 1571 C CA . THR A 1 196 ? 8.579 7.191 -22.061 1.00 78.38 196 THR A CA 1
ATOM 1572 C C . THR A 1 196 ? 9.440 8.125 -22.918 1.00 78.38 196 THR A C 1
ATOM 1574 O O . THR A 1 196 ? 8.906 8.856 -23.751 1.00 78.38 196 THR A O 1
ATOM 1577 N N . ILE A 1 197 ? 10.758 8.170 -22.697 1.00 79.12 197 ILE A N 1
ATOM 1578 C CA . ILE A 1 197 ? 11.677 8.996 -23.488 1.00 79.12 197 ILE A CA 1
ATOM 1579 C C . ILE A 1 197 ? 12.015 8.254 -24.788 1.00 79.12 197 ILE A C 1
ATOM 1581 O O . ILE A 1 197 ? 12.808 7.315 -24.798 1.00 79.12 197 ILE A O 1
ATOM 1585 N N . GLY A 1 198 ? 11.421 8.701 -25.897 1.00 80.56 198 GLY A N 1
ATOM 1586 C CA . GLY A 1 198 ? 11.529 8.038 -27.198 1.00 80.56 198 GLY A CA 1
ATOM 1587 C C . GLY A 1 198 ? 10.425 6.997 -27.381 1.00 80.56 198 GLY A C 1
ATOM 1588 O O . GLY A 1 198 ? 9.256 7.289 -27.138 1.00 80.56 198 GLY A O 1
ATOM 1589 N N . LEU A 1 199 ? 10.779 5.786 -27.819 1.00 77.19 199 LEU A N 1
ATOM 1590 C CA . LEU A 1 199 ? 9.835 4.665 -27.814 1.00 77.19 199 LEU A CA 1
ATOM 1591 C C . LEU A 1 199 ? 9.631 4.178 -26.368 1.00 77.19 199 LEU A C 1
ATOM 1593 O O . LEU A 1 199 ? 10.632 3.971 -25.685 1.00 77.19 199 LEU A O 1
ATOM 1597 N N . PRO A 1 200 ? 8.388 3.952 -25.902 1.00 78.38 200 PRO A N 1
ATOM 1598 C CA . PRO A 1 200 ? 8.128 3.425 -24.564 1.00 78.38 200 PRO A CA 1
ATOM 1599 C C . PRO A 1 200 ? 8.795 2.064 -24.327 1.00 78.38 200 PRO A C 1
ATOM 1601 O O . PRO A 1 200 ? 8.572 1.123 -25.090 1.00 78.38 200 PRO A O 1
ATOM 1604 N N . GLN A 1 201 ? 9.593 1.953 -23.262 1.00 75.94 201 GLN A N 1
ATOM 1605 C CA . GLN A 1 201 ? 10.331 0.737 -22.888 1.00 75.94 201 GLN A CA 1
ATOM 1606 C C . GLN A 1 201 ? 10.133 0.416 -21.407 1.00 75.94 201 GLN A C 1
ATOM 1608 O O . GLN A 1 201 ? 10.169 1.319 -20.575 1.00 75.94 201 GLN A O 1
ATOM 1613 N N . VAL A 1 202 ? 9.988 -0.862 -21.049 1.00 77.38 202 VAL A N 1
ATOM 1614 C CA . VAL A 1 202 ? 10.011 -1.283 -19.636 1.00 77.38 202 VAL A CA 1
ATOM 1615 C C . VAL A 1 202 ? 11.462 -1.417 -19.180 1.00 77.38 202 VAL A C 1
ATOM 1617 O O . VAL A 1 202 ? 12.250 -2.123 -19.810 1.00 77.38 202 VAL A O 1
ATOM 1620 N N . ILE A 1 203 ? 11.825 -0.731 -18.095 1.00 79.81 203 ILE A N 1
ATOM 1621 C CA . ILE A 1 203 ? 13.201 -0.662 -17.595 1.00 79.81 203 ILE A CA 1
ATOM 1622 C C . ILE A 1 203 ? 13.233 -0.950 -16.094 1.00 79.81 203 ILE A C 1
ATOM 1624 O O . ILE A 1 203 ? 12.509 -0.328 -15.315 1.00 79.81 203 ILE A O 1
ATOM 1628 N N . LEU A 1 204 ? 14.139 -1.847 -15.700 1.00 80.12 204 LEU A N 1
ATOM 1629 C CA . LEU A 1 204 ? 14.582 -2.017 -14.320 1.00 80.12 204 LEU A CA 1
ATOM 1630 C C . LEU A 1 204 ? 15.806 -1.128 -14.087 1.00 80.12 204 LEU A C 1
ATOM 1632 O O . LEU A 1 204 ? 16.834 -1.269 -14.761 1.00 80.12 204 LEU A O 1
ATOM 1636 N N . ARG A 1 205 ? 15.710 -0.217 -13.121 1.00 82.81 205 ARG A N 1
ATOM 1637 C CA . ARG A 1 205 ? 16.799 0.680 -12.717 1.00 82.81 205 ARG A CA 1
ATOM 1638 C C . ARG A 1 205 ? 17.226 0.417 -11.280 1.00 82.81 205 ARG A C 1
ATOM 1640 O O . ARG A 1 205 ? 16.384 0.058 -10.463 1.00 82.81 205 ARG A O 1
ATOM 1647 N N . LYS A 1 206 ? 18.502 0.667 -10.972 1.00 83.69 206 LYS A N 1
ATOM 1648 C CA . LYS A 1 206 ? 19.013 0.860 -9.606 1.00 83.69 206 LYS A CA 1
ATOM 1649 C C . LYS A 1 206 ? 19.448 2.321 -9.472 1.00 83.69 206 LYS A C 1
ATOM 1651 O O . LYS A 1 206 ? 20.472 2.716 -10.027 1.00 83.69 206 LYS A O 1
ATOM 1656 N N . GLY A 1 207 ? 18.646 3.146 -8.804 1.00 87.88 207 GLY A N 1
ATOM 1657 C CA . GLY A 1 207 ? 18.811 4.601 -8.835 1.00 87.88 207 GLY A CA 1
ATOM 1658 C C . GLY A 1 207 ? 18.772 5.139 -10.273 1.00 87.88 207 GLY A C 1
ATOM 1659 O O . GLY A 1 207 ? 17.791 4.950 -10.993 1.00 87.88 207 GLY A O 1
ATOM 1660 N N . SER A 1 208 ? 19.845 5.800 -10.712 1.00 87.4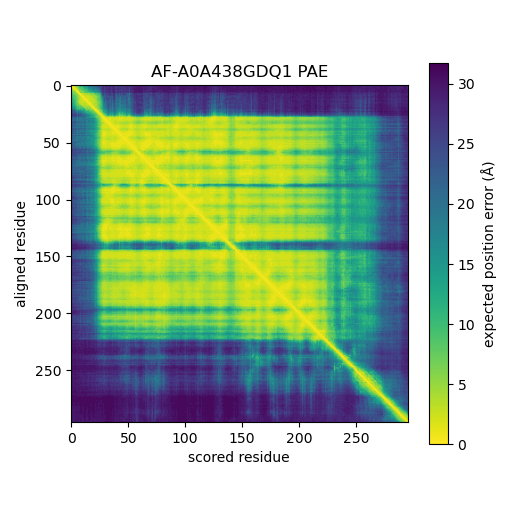4 208 SER A N 1
ATOM 1661 C CA . SER A 1 208 ? 19.988 6.297 -12.089 1.00 87.44 208 SER A CA 1
ATOM 1662 C C . SER A 1 208 ? 20.378 5.214 -13.108 1.00 87.44 208 SER A C 1
ATOM 1664 O O . SER A 1 208 ? 20.084 5.366 -14.298 1.00 87.44 208 SER A O 1
ATOM 1666 N N . GLU A 1 209 ? 21.007 4.123 -12.666 1.00 85.12 209 GLU A N 1
ATOM 1667 C CA . GLU A 1 209 ? 21.603 3.094 -13.521 1.00 85.12 209 GLU A CA 1
ATOM 1668 C C . GLU A 1 209 ? 20.533 2.172 -14.131 1.00 85.12 209 GLU A C 1
ATOM 1670 O O . GLU A 1 209 ? 19.689 1.638 -13.411 1.00 85.12 209 GLU A O 1
ATOM 1675 N N . LYS A 1 210 ? 20.564 1.945 -15.452 1.00 83.56 210 LYS A N 1
ATOM 1676 C CA . LYS A 1 210 ? 19.718 0.934 -16.116 1.00 83.56 210 LYS A CA 1
ATOM 1677 C C . LYS A 1 210 ? 20.356 -0.448 -15.921 1.00 83.56 210 LYS A C 1
ATOM 1679 O O . LYS A 1 210 ? 21.473 -0.654 -16.378 1.00 83.56 210 LYS A O 1
ATOM 1684 N N . LYS A 1 211 ? 19.654 -1.379 -15.265 1.00 77.94 211 LYS A N 1
ATOM 1685 C CA . LYS A 1 211 ? 20.117 -2.765 -15.043 1.00 77.94 211 LYS A CA 1
ATOM 1686 C C . LYS A 1 211 ? 19.560 -3.745 -16.070 1.00 77.94 211 LYS A C 1
ATOM 1688 O O . LYS A 1 211 ? 20.277 -4.628 -16.518 1.00 77.94 211 LYS A O 1
ATOM 1693 N N . PHE A 1 212 ? 18.305 -3.565 -16.468 1.00 76.62 212 PHE A N 1
ATOM 1694 C CA . PHE A 1 212 ? 17.673 -4.345 -17.529 1.00 76.62 212 PHE A CA 1
ATOM 1695 C C . PHE A 1 212 ? 16.704 -3.463 -18.319 1.00 76.62 212 PHE A C 1
ATOM 1697 O O . PHE A 1 212 ? 16.093 -2.545 -17.767 1.00 76.62 212 PHE A O 1
ATOM 1704 N N . CYS A 1 213 ? 16.568 -3.740 -19.614 1.00 78.38 213 CYS A N 1
ATOM 1705 C CA . CYS A 1 213 ? 15.595 -3.103 -20.490 1.00 78.38 213 CYS A CA 1
ATOM 1706 C C . CYS A 1 213 ? 14.897 -4.186 -21.310 1.00 78.38 213 CYS A C 1
ATOM 1708 O O . CYS A 1 213 ? 15.551 -4.899 -22.067 1.00 78.38 213 CYS A O 1
ATOM 1710 N N . ALA A 1 214 ? 13.573 -4.265 -21.200 1.00 70.50 214 ALA A N 1
ATOM 1711 C CA . ALA A 1 214 ? 12.764 -5.171 -22.007 1.00 70.50 214 ALA A CA 1
ATOM 1712 C C . ALA A 1 214 ? 12.693 -4.741 -23.484 1.00 70.50 214 ALA A C 1
ATOM 1714 O O . ALA A 1 214 ? 12.258 -5.517 -24.325 1.00 70.50 214 ALA A O 1
ATOM 1715 N N . GLY A 1 215 ? 13.093 -3.510 -23.817 1.00 69.94 215 GLY A N 1
ATOM 1716 C CA . GLY A 1 215 ? 12.889 -2.916 -25.139 1.00 69.94 215 GLY A CA 1
ATOM 1717 C C . GLY A 1 215 ? 11.438 -2.467 -25.378 1.00 69.94 215 GLY A C 1
ATOM 1718 O O . GLY A 1 215 ? 10.622 -2.491 -24.451 1.00 69.94 215 GLY A O 1
ATOM 1719 N N . PRO A 1 216 ? 11.109 -1.972 -26.588 1.00 74.94 216 PRO A N 1
ATOM 1720 C CA . PRO A 1 216 ? 9.759 -1.531 -26.919 1.00 74.94 216 PRO A CA 1
ATOM 1721 C C . PRO A 1 216 ? 8.779 -2.694 -27.077 1.00 74.94 216 PRO A C 1
ATOM 1723 O O . PRO A 1 216 ? 9.168 -3.814 -27.406 1.00 74.94 216 PRO A O 1
ATOM 1726 N N . TRP A 1 217 ? 7.492 -2.409 -26.893 1.00 70.38 217 TRP A N 1
ATOM 1727 C CA . TRP A 1 217 ? 6.416 -3.347 -27.214 1.00 70.38 217 TRP A CA 1
ATOM 1728 C C . TRP A 1 217 ? 6.289 -3.517 -28.734 1.00 70.38 217 TRP A C 1
ATOM 1730 O O . TRP A 1 217 ? 6.071 -2.533 -29.440 1.00 70.38 217 TRP A O 1
ATOM 1740 N N . ILE A 1 218 ? 6.386 -4.753 -29.237 1.00 70.31 218 ILE A N 1
ATOM 1741 C CA . ILE A 1 218 ? 6.293 -5.063 -30.680 1.00 70.31 218 ILE A CA 1
ATOM 1742 C C . ILE A 1 218 ? 4.966 -5.730 -31.079 1.00 70.31 218 ILE A C 1
ATOM 1744 O O . ILE A 1 218 ? 4.860 -6.343 -32.137 1.00 70.31 218 ILE A O 1
ATOM 1748 N N . GLY A 1 219 ? 3.936 -5.613 -30.236 1.00 61.44 219 GLY A N 1
ATOM 1749 C CA . GLY A 1 219 ? 2.577 -6.100 -30.508 1.00 61.44 219 GLY A CA 1
ATOM 1750 C C . GLY A 1 219 ? 2.213 -7.422 -29.825 1.00 61.44 219 GLY A C 1
ATOM 1751 O O . GLY A 1 219 ? 1.033 -7.648 -29.570 1.00 61.44 219 GLY A O 1
ATOM 1752 N N . SER A 1 220 ? 3.198 -8.260 -29.483 1.00 62.66 220 SER A N 1
ATOM 1753 C CA . SER A 1 220 ? 2.995 -9.563 -28.816 1.00 62.66 220 SER A CA 1
ATOM 1754 C C . SER A 1 220 ? 3.870 -9.793 -27.578 1.00 62.66 220 SER A C 1
ATOM 1756 O O . SER A 1 220 ? 3.442 -10.472 -26.648 1.00 62.66 220 SER A O 1
ATOM 1758 N N . HIS A 1 221 ? 5.071 -9.215 -27.561 1.00 65.56 221 HIS A N 1
ATOM 1759 C CA . HIS A 1 221 ? 6.027 -9.206 -26.452 1.00 65.56 221 HIS A CA 1
ATOM 1760 C C . HIS A 1 221 ? 6.869 -7.918 -26.524 1.00 65.56 221 HIS A C 1
ATOM 1762 O O . HIS A 1 221 ? 6.664 -7.074 -27.408 1.00 65.56 221 HIS A O 1
ATOM 1768 N N . PHE A 1 222 ? 7.807 -7.740 -25.594 1.00 65.75 222 PHE A N 1
ATOM 1769 C CA . PHE A 1 222 ? 8.801 -6.666 -25.656 1.00 65.75 222 PHE A CA 1
ATOM 1770 C C . PHE A 1 222 ? 10.059 -7.139 -26.405 1.00 65.75 222 PHE A C 1
ATOM 1772 O O . PHE A 1 222 ? 10.476 -8.280 -26.251 1.00 65.75 222 PHE A O 1
ATOM 1779 N N . SER A 1 223 ? 10.685 -6.289 -27.224 1.00 69.38 223 SER A N 1
ATOM 1780 C CA . SER A 1 223 ? 11.708 -6.731 -28.197 1.00 69.38 223 SER A CA 1
ATOM 1781 C C . SER A 1 223 ? 13.002 -7.321 -27.608 1.00 69.38 223 SER A C 1
ATOM 1783 O O . SER A 1 223 ? 13.772 -7.947 -28.329 1.00 69.38 223 SER A O 1
ATOM 1785 N N . GLY A 1 224 ? 13.302 -7.039 -26.341 1.00 65.56 224 GLY A N 1
ATOM 1786 C CA . GLY A 1 224 ? 14.444 -7.569 -25.591 1.00 65.56 224 GLY A CA 1
ATOM 1787 C C . GLY A 1 224 ? 14.139 -8.877 -24.855 1.00 65.56 224 GLY A C 1
ATOM 1788 O O . GLY A 1 224 ? 15.047 -9.476 -24.285 1.00 65.56 224 GLY A O 1
ATOM 1789 N N . ASP A 1 225 ? 12.887 -9.335 -24.876 1.00 62.88 225 ASP A N 1
ATOM 1790 C CA . ASP A 1 225 ? 12.458 -10.610 -24.308 1.00 62.88 225 ASP A CA 1
ATOM 1791 C C . ASP A 1 225 ? 12.691 -11.764 -25.298 1.00 62.88 225 ASP A C 1
ATOM 1793 O O . ASP A 1 225 ? 11.775 -12.275 -25.937 1.00 62.88 225 ASP A O 1
ATOM 1797 N N . GLN A 1 226 ? 13.953 -12.169 -25.449 1.00 46.81 226 GLN A N 1
ATOM 1798 C CA . GLN A 1 226 ? 14.345 -13.235 -26.386 1.00 46.81 226 GLN A CA 1
ATOM 1799 C C . GLN A 1 226 ? 13.876 -14.640 -25.963 1.00 46.81 226 GLN A C 1
ATOM 1801 O O . GLN A 1 226 ? 13.955 -15.577 -26.754 1.00 46.81 226 GLN A O 1
ATOM 1806 N N . SER A 1 227 ? 13.403 -14.797 -24.725 1.00 49.59 227 SER A N 1
ATOM 1807 C CA . SER A 1 227 ? 12.982 -16.067 -24.124 1.00 49.59 227 SER A CA 1
ATOM 1808 C C . SER A 1 227 ? 11.462 -16.215 -23.986 1.00 49.59 227 SER A C 1
ATOM 1810 O O . SER A 1 227 ? 11.002 -17.270 -23.552 1.00 49.59 227 SER A O 1
ATOM 1812 N N . GLY A 1 228 ? 10.673 -15.194 -24.342 1.00 40.88 228 GLY A N 1
ATOM 1813 C CA . GLY A 1 228 ? 9.219 -15.197 -24.147 1.00 40.88 228 GLY A CA 1
ATOM 1814 C C . GLY A 1 228 ? 8.792 -15.135 -22.674 1.00 40.88 228 GLY A C 1
ATOM 1815 O O . GLY A 1 228 ? 7.672 -15.515 -22.338 1.00 40.88 228 GLY A O 1
ATOM 1816 N N . ILE A 1 229 ? 9.677 -14.677 -21.785 1.00 42.78 229 ILE A N 1
ATOM 1817 C CA . ILE A 1 229 ? 9.435 -14.502 -20.347 1.00 42.78 229 ILE A CA 1
ATOM 1818 C C . ILE A 1 229 ? 8.426 -13.365 -20.099 1.00 42.78 229 ILE A C 1
ATOM 1820 O O . ILE A 1 229 ? 7.695 -13.384 -19.117 1.00 42.78 229 ILE A O 1
ATOM 1824 N N . LEU A 1 230 ? 8.315 -12.402 -21.011 1.00 45.06 230 LEU A N 1
ATOM 1825 C CA . LEU A 1 230 ? 7.324 -11.323 -21.013 1.00 45.06 230 LEU A CA 1
ATOM 1826 C C . LEU A 1 230 ? 6.192 -11.565 -22.040 1.00 45.06 230 LEU A C 1
ATOM 1828 O O . LEU A 1 230 ? 5.496 -10.620 -22.417 1.00 45.06 230 LEU A O 1
ATOM 1832 N N . CYS A 1 231 ? 5.978 -12.808 -22.492 1.00 35.84 231 CYS A N 1
ATOM 1833 C CA . CYS A 1 231 ? 4.803 -13.186 -23.288 1.00 35.84 231 CYS A CA 1
ATOM 1834 C C . CYS A 1 231 ? 3.554 -13.353 -22.404 1.00 35.84 231 CYS A C 1
ATOM 1836 O O . CYS A 1 231 ? 3.593 -13.957 -21.334 1.00 35.84 231 CYS A O 1
ATOM 1838 N N . PHE A 1 232 ? 2.408 -12.854 -22.878 1.00 42.66 232 PHE A N 1
ATOM 1839 C CA . PHE A 1 232 ? 1.221 -12.637 -22.043 1.00 42.66 232 PHE A CA 1
ATOM 1840 C C . PHE A 1 232 ? -0.023 -13.430 -22.504 1.00 42.66 232 PHE A C 1
ATOM 1842 O O . PHE A 1 232 ? -0.710 -12.979 -23.421 1.00 42.66 232 PHE A O 1
ATOM 1849 N N . PRO A 1 233 ? -0.379 -14.570 -21.872 1.00 32.03 233 PRO A N 1
ATOM 1850 C CA . PRO A 1 233 ? -1.431 -15.445 -22.407 1.00 32.03 233 PRO A CA 1
ATOM 1851 C C . PRO A 1 233 ? -2.897 -15.116 -22.029 1.00 32.03 233 PRO A C 1
ATOM 1853 O O . PRO A 1 233 ? -3.780 -15.531 -22.775 1.00 32.03 233 PRO A O 1
ATOM 1856 N N . TYR A 1 234 ? -3.211 -14.387 -20.938 1.00 29.64 234 TYR A N 1
ATOM 1857 C CA . TYR A 1 234 ? -4.613 -14.162 -20.490 1.00 29.64 234 TYR A CA 1
ATOM 1858 C C . TYR A 1 234 ? -4.896 -12.762 -19.876 1.00 29.64 234 TYR A C 1
ATOM 1860 O O . TYR A 1 234 ? -4.080 -12.214 -19.140 1.00 29.64 234 TYR A O 1
ATOM 1868 N N . LYS A 1 235 ? -6.065 -12.168 -20.184 1.00 39.00 235 LYS A N 1
ATOM 1869 C CA . LYS A 1 235 ? -6.485 -10.784 -19.826 1.00 39.00 235 LYS A CA 1
ATOM 1870 C C . LYS A 1 235 ? -7.013 -10.615 -18.377 1.00 39.00 235 LYS A C 1
ATOM 1872 O O . LYS A 1 235 ? -7.633 -11.553 -17.885 1.00 39.00 235 LYS A O 1
ATOM 1877 N N . PRO A 1 236 ? -7.026 -9.385 -17.801 1.00 44.56 236 PRO A N 1
ATOM 1878 C CA . PRO A 1 236 ? -6.124 -8.255 -18.057 1.00 44.56 236 PRO A CA 1
ATOM 1879 C C . PRO A 1 236 ? -5.585 -7.559 -16.779 1.00 44.56 236 PRO A C 1
ATOM 1881 O O . PRO A 1 236 ? -6.325 -7.139 -15.890 1.00 44.56 236 PRO A O 1
ATOM 1884 N N . ILE A 1 237 ? -4.282 -7.297 -16.764 1.00 38.88 237 ILE A N 1
ATOM 1885 C CA . ILE A 1 237 ? -3.678 -6.092 -16.181 1.00 38.88 237 ILE A CA 1
ATOM 1886 C C . ILE A 1 237 ? -3.806 -4.969 -17.228 1.00 38.88 237 ILE A C 1
ATOM 1888 O O . ILE A 1 237 ? -3.781 -5.225 -18.436 1.00 38.88 237 ILE A O 1
ATOM 1892 N N . SER A 1 238 ? -3.980 -3.721 -16.786 1.00 38.41 238 SER A N 1
ATOM 1893 C CA . SER A 1 238 ? -4.088 -2.570 -17.697 1.00 38.41 238 SER A CA 1
ATOM 1894 C C . SER A 1 238 ? -2.747 -1.852 -17.822 1.00 38.41 238 SER A C 1
ATOM 1896 O O . SER A 1 238 ? -2.405 -1.019 -16.981 1.00 38.41 238 SER A O 1
ATOM 1898 N N . VAL A 1 239 ? -1.988 -2.137 -18.883 1.00 42.62 239 VAL A N 1
ATOM 1899 C CA . VAL A 1 239 ? -0.759 -1.388 -19.174 1.00 42.62 239 VAL A CA 1
ATOM 1900 C C . VAL A 1 239 ? -1.134 -0.119 -19.939 1.00 42.62 239 VAL A C 1
ATOM 1902 O O . VAL A 1 239 ? -1.633 -0.192 -21.059 1.00 42.62 239 VAL A O 1
ATOM 1905 N N . MET A 1 240 ? -0.931 1.054 -19.338 1.00 37.47 240 MET A N 1
ATOM 1906 C CA . MET A 1 240 ? -1.247 2.340 -19.962 1.00 37.47 240 MET A CA 1
ATOM 1907 C C . MET A 1 240 ? 0.014 2.962 -20.564 1.00 37.47 240 MET A C 1
ATOM 1909 O O . MET A 1 240 ? 0.951 3.330 -19.853 1.00 37.47 240 MET A O 1
ATOM 1913 N N . ILE A 1 241 ? 0.018 3.102 -21.888 1.00 40.88 241 ILE A N 1
ATOM 1914 C CA . ILE A 1 241 ? 1.091 3.729 -22.657 1.00 40.88 241 ILE A CA 1
ATOM 1915 C C . ILE A 1 241 ? 0.474 4.876 -23.451 1.00 40.88 241 ILE A C 1
ATOM 1917 O O . ILE A 1 241 ? -0.172 4.627 -24.462 1.00 40.88 241 ILE A O 1
ATOM 1921 N N . ALA A 1 242 ? 0.677 6.118 -22.995 1.00 38.81 242 ALA A N 1
ATOM 1922 C CA . ALA A 1 242 ? 0.386 7.342 -23.754 1.00 38.81 242 ALA A CA 1
ATOM 1923 C C . ALA A 1 242 ? -0.952 7.293 -24.531 1.00 38.81 242 ALA A C 1
ATOM 1925 O O . ALA A 1 242 ? -0.978 7.273 -25.758 1.00 38.81 242 ALA A O 1
ATOM 1926 N N . ASP A 1 243 ? -2.057 7.236 -23.780 1.00 36.81 243 ASP A N 1
ATOM 1927 C CA . ASP A 1 243 ? -3.444 7.163 -24.270 1.00 36.81 243 ASP A CA 1
ATOM 1928 C C . ASP A 1 243 ? -3.900 5.831 -24.906 1.00 36.81 243 ASP A C 1
ATOM 1930 O O . ASP A 1 243 ? -5.093 5.672 -25.166 1.00 36.81 243 ASP A O 1
ATOM 1934 N N . ALA A 1 244 ? -3.026 4.828 -25.035 1.00 30.08 244 ALA A N 1
ATOM 1935 C CA . ALA A 1 244 ? -3.413 3.442 -25.307 1.00 30.08 244 ALA A CA 1
ATOM 1936 C C . ALA A 1 244 ? -3.427 2.598 -24.017 1.00 30.08 244 ALA A C 1
ATOM 1938 O O . ALA A 1 244 ? -2.419 2.489 -23.315 1.00 30.08 244 ALA A O 1
ATOM 1939 N N . VAL A 1 245 ? -4.559 1.950 -23.723 1.00 35.56 245 VAL A N 1
ATOM 1940 C CA . VAL A 1 245 ? -4.611 0.828 -22.771 1.00 35.56 245 VAL A CA 1
ATOM 1941 C C . VAL A 1 245 ? -4.300 -0.445 -23.547 1.00 35.56 245 VAL A C 1
ATOM 1943 O O . VAL A 1 245 ? -5.097 -0.875 -24.379 1.00 35.56 245 VAL A O 1
ATOM 1946 N N . VAL A 1 246 ? -3.143 -1.046 -23.280 1.00 34.75 246 VAL A N 1
ATOM 1947 C CA . VAL A 1 246 ? -2.749 -2.347 -23.824 1.00 34.75 246 VAL A CA 1
ATOM 1948 C C . VAL A 1 246 ? -3.216 -3.431 -22.835 1.00 34.75 246 VAL A C 1
ATOM 1950 O O . VAL A 1 246 ? -2.771 -3.426 -21.685 1.00 34.75 246 VAL A O 1
ATOM 1953 N N . PRO A 1 247 ? -4.142 -4.330 -23.223 1.00 30.55 247 PRO A N 1
ATOM 1954 C CA . PRO A 1 247 ? -4.681 -5.346 -22.319 1.00 30.55 247 PRO A CA 1
ATOM 1955 C C . PRO A 1 247 ? -3.796 -6.605 -22.299 1.00 30.55 247 PRO A C 1
ATOM 1957 O O . PRO A 1 247 ? -3.826 -7.383 -23.254 1.00 30.55 247 PRO A O 1
ATOM 1960 N N . THR A 1 248 ? -3.052 -6.844 -21.214 1.00 38.75 248 THR A N 1
ATOM 1961 C CA . THR A 1 248 ? -2.067 -7.949 -21.108 1.00 38.75 248 THR A CA 1
ATOM 1962 C C . THR A 1 248 ? -2.011 -8.606 -19.717 1.00 38.75 248 THR A C 1
ATOM 1964 O O . THR A 1 248 ? -2.575 -8.104 -18.755 1.00 38.75 248 THR A O 1
ATOM 1967 N N . ALA A 1 249 ? -1.379 -9.779 -19.624 1.00 39.97 249 ALA A N 1
ATOM 1968 C CA . ALA A 1 249 ? -1.191 -10.616 -18.424 1.00 39.97 249 ALA A CA 1
ATOM 1969 C C . ALA A 1 249 ? -0.019 -10.113 -17.537 1.00 39.97 249 ALA A C 1
ATOM 1971 O O . ALA A 1 249 ? 0.710 -9.221 -17.954 1.00 39.97 249 ALA A O 1
ATOM 1972 N N . PHE A 1 250 ? 0.313 -10.672 -16.365 1.00 37.84 250 PHE A N 1
ATOM 1973 C CA . PHE A 1 250 ? -0.484 -11.202 -15.240 1.00 37.84 250 PHE A CA 1
ATOM 1974 C C . PHE A 1 250 ? 0.407 -11.166 -13.969 1.00 37.84 250 PHE A C 1
ATOM 1976 O O . PHE A 1 250 ? 1.633 -11.092 -14.066 1.00 37.84 250 PHE A O 1
ATOM 1983 N N . ALA A 1 251 ? -0.190 -11.169 -12.774 1.00 33.72 251 ALA A N 1
ATOM 1984 C CA . ALA A 1 251 ? 0.478 -10.756 -11.534 1.00 33.72 251 ALA A CA 1
ATOM 1985 C C . ALA A 1 251 ? 1.472 -11.764 -10.938 1.00 33.72 251 ALA A C 1
ATOM 1987 O O . ALA A 1 251 ? 2.548 -11.380 -10.484 1.00 33.72 251 ALA A O 1
ATOM 1988 N N . GLU A 1 252 ? 1.139 -13.055 -10.930 1.00 30.31 252 GLU A N 1
ATOM 1989 C CA . GLU A 1 252 ? 1.930 -14.059 -10.197 1.00 30.31 252 GLU A CA 1
ATOM 1990 C C . GLU A 1 252 ? 3.318 -14.266 -10.817 1.00 30.31 252 GLU A C 1
ATOM 1992 O O . GLU A 1 252 ? 4.316 -14.420 -10.110 1.00 30.31 252 GLU A O 1
ATOM 1997 N N . PHE A 1 253 ? 3.411 -14.156 -12.145 1.00 30.31 253 PHE A N 1
ATOM 1998 C CA . PHE A 1 253 ? 4.692 -14.193 -12.841 1.00 30.31 253 PHE A CA 1
ATOM 1999 C C . PHE A 1 253 ? 5.538 -12.943 -12.559 1.00 30.31 253 PHE A C 1
ATOM 2001 O O . PHE A 1 253 ? 6.753 -13.052 -12.469 1.00 30.31 253 PHE A O 1
ATOM 2008 N N . MET A 1 254 ? 4.928 -11.773 -12.336 1.00 35.09 254 MET A N 1
ATOM 2009 C CA . MET A 1 254 ? 5.655 -10.558 -11.944 1.00 35.09 254 MET A CA 1
ATOM 2010 C C . MET A 1 254 ? 6.192 -10.630 -10.512 1.00 35.09 254 MET A C 1
ATOM 2012 O O . MET A 1 254 ? 7.283 -10.125 -10.266 1.00 35.09 254 MET A O 1
ATOM 2016 N N . ILE A 1 255 ? 5.496 -11.297 -9.585 1.00 37.31 255 ILE A N 1
ATOM 2017 C CA . ILE A 1 255 ? 6.053 -11.608 -8.256 1.00 37.31 255 ILE A CA 1
ATOM 2018 C C . ILE A 1 255 ? 7.254 -12.545 -8.425 1.00 37.31 255 ILE A C 1
ATOM 2020 O O . ILE A 1 255 ? 8.334 -12.242 -7.924 1.00 37.31 255 ILE A O 1
ATOM 2024 N N . SER A 1 256 ? 7.106 -13.620 -9.207 1.00 31.08 256 SER A N 1
ATOM 2025 C CA . SER A 1 256 ? 8.208 -14.538 -9.519 1.00 31.08 256 SER A CA 1
ATOM 2026 C C . SER A 1 256 ? 9.395 -13.825 -10.182 1.00 31.08 256 SER A C 1
ATOM 2028 O O . SER A 1 256 ? 10.523 -14.018 -9.747 1.00 31.08 256 SER A O 1
ATOM 2030 N N . GLN A 1 257 ? 9.183 -12.943 -11.165 1.00 36.47 257 GLN A N 1
ATOM 2031 C CA . GLN A 1 257 ? 10.247 -12.225 -11.882 1.00 36.47 257 GLN A CA 1
ATOM 2032 C C . GLN A 1 257 ? 10.854 -11.072 -11.086 1.00 36.47 257 GLN A C 1
ATOM 2034 O O . GLN A 1 257 ? 12.054 -10.858 -11.174 1.00 36.47 257 GLN A O 1
ATOM 2039 N N . PHE A 1 258 ? 10.089 -10.341 -10.275 1.00 38.22 258 PHE A N 1
ATOM 2040 C CA . PHE A 1 258 ? 10.667 -9.308 -9.413 1.00 38.22 258 PHE A CA 1
ATOM 2041 C C . PHE A 1 258 ? 11.471 -9.951 -8.275 1.00 38.22 258 PHE A C 1
ATOM 2043 O O . PHE A 1 258 ? 12.580 -9.507 -7.994 1.00 38.22 258 PHE A O 1
ATOM 2050 N N . VAL A 1 259 ? 10.981 -11.051 -7.689 1.00 36.72 259 VAL A N 1
ATOM 2051 C CA . VAL A 1 259 ? 11.719 -11.834 -6.683 1.00 36.72 259 VAL A CA 1
ATOM 2052 C C . VAL A 1 259 ? 12.906 -12.580 -7.295 1.00 36.72 259 VAL A C 1
ATOM 2054 O O . VAL A 1 259 ? 13.959 -12.595 -6.676 1.00 36.72 259 VAL A O 1
ATOM 2057 N N . SER A 1 260 ? 12.815 -13.141 -8.504 1.00 30.05 260 SER A N 1
ATOM 2058 C CA . SER A 1 260 ? 13.944 -13.833 -9.153 1.00 30.05 260 SER A CA 1
ATOM 2059 C C . SER A 1 260 ? 14.930 -12.890 -9.846 1.00 30.05 260 SER A C 1
ATOM 2061 O O . SER A 1 260 ? 16.107 -13.221 -9.905 1.00 30.05 260 SER A O 1
ATOM 2063 N N . ALA A 1 261 ? 14.533 -11.680 -10.249 1.00 34.72 261 ALA A N 1
ATOM 2064 C CA . ALA A 1 261 ? 15.473 -10.604 -10.564 1.00 34.72 261 ALA A CA 1
ATOM 2065 C C . ALA A 1 261 ? 16.154 -10.089 -9.288 1.00 34.72 261 ALA A C 1
ATOM 2067 O O . ALA A 1 261 ? 17.354 -9.839 -9.304 1.00 34.72 261 ALA A O 1
ATOM 2068 N N . TRP A 1 262 ? 15.432 -9.985 -8.165 1.00 35.62 262 TRP A N 1
ATOM 2069 C CA . TRP A 1 262 ? 16.011 -9.634 -6.864 1.00 35.62 262 TRP A CA 1
ATOM 2070 C C . TRP A 1 262 ? 16.985 -10.714 -6.373 1.00 35.62 262 TRP A C 1
ATOM 2072 O O . TRP A 1 262 ? 18.111 -10.386 -6.018 1.00 35.62 262 TRP A O 1
ATOM 2082 N N . MET A 1 263 ? 16.619 -11.999 -6.444 1.00 31.22 263 MET A N 1
ATOM 2083 C CA . MET A 1 263 ? 17.486 -13.141 -6.123 1.00 31.22 263 MET A CA 1
ATOM 2084 C C . MET A 1 263 ? 18.617 -13.318 -7.140 1.00 31.22 263 MET A C 1
ATOM 2086 O O . MET A 1 263 ? 19.721 -13.660 -6.744 1.00 31.22 263 MET A O 1
ATOM 2090 N N . GLY A 1 264 ? 18.382 -13.055 -8.425 1.00 31.61 264 GLY A N 1
ATOM 2091 C CA . GLY A 1 264 ? 19.388 -13.108 -9.487 1.00 31.61 264 GLY A CA 1
ATOM 2092 C C . GLY A 1 264 ? 20.435 -12.008 -9.336 1.00 31.61 264 GLY A C 1
ATOM 2093 O O . GLY A 1 264 ? 21.624 -12.292 -9.392 1.00 31.61 264 GLY A O 1
ATOM 2094 N N . LEU A 1 265 ? 20.015 -10.778 -9.022 1.00 36.41 265 LEU A N 1
ATOM 2095 C CA . LEU A 1 265 ? 20.912 -9.686 -8.634 1.00 36.41 265 LEU A CA 1
ATOM 2096 C C . LEU A 1 265 ? 21.588 -9.950 -7.281 1.00 36.41 265 LEU A C 1
ATOM 2098 O O . LEU A 1 265 ? 22.730 -9.552 -7.091 1.00 36.41 265 LEU A O 1
ATOM 2102 N N . PHE A 1 266 ? 20.928 -10.635 -6.343 1.00 30.48 266 PHE A N 1
ATOM 2103 C CA . PHE A 1 266 ? 21.537 -11.046 -5.073 1.00 30.48 266 PHE A CA 1
ATOM 2104 C C . PHE A 1 266 ? 22.616 -12.118 -5.288 1.00 30.48 266 PHE A C 1
ATOM 2106 O O . PHE A 1 266 ? 23.682 -12.038 -4.683 1.00 30.48 266 PHE A O 1
ATOM 2113 N N . LEU A 1 267 ? 22.374 -13.081 -6.183 1.00 28.03 267 LEU A N 1
ATOM 2114 C CA . LEU A 1 267 ? 23.340 -14.090 -6.620 1.00 28.03 267 LEU A CA 1
ATOM 2115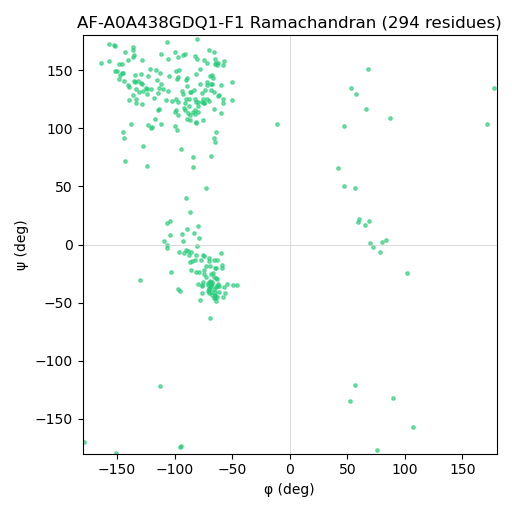 C C . LEU A 1 267 ? 24.498 -13.444 -7.390 1.00 28.03 267 LEU A C 1
ATOM 2117 O O . LEU A 1 267 ? 25.645 -13.705 -7.054 1.00 28.03 267 LEU A O 1
ATOM 2121 N N . ASP A 1 268 ? 24.235 -12.542 -8.334 1.00 27.55 268 ASP A N 1
ATOM 2122 C CA . ASP A 1 268 ? 25.267 -11.825 -9.096 1.00 27.55 268 ASP A CA 1
ATOM 2123 C C . ASP A 1 268 ? 26.111 -10.886 -8.205 1.00 27.55 268 ASP A C 1
ATOM 2125 O O . ASP A 1 268 ? 27.339 -10.849 -8.301 1.00 27.55 268 ASP A O 1
ATOM 2129 N N . CYS A 1 269 ? 25.499 -10.209 -7.225 1.00 27.58 269 CYS A N 1
ATOM 2130 C CA . CYS A 1 269 ? 26.239 -9.485 -6.186 1.00 27.58 269 CYS A CA 1
ATOM 2131 C C . CYS A 1 269 ? 27.050 -10.412 -5.262 1.00 27.58 269 CYS A C 1
ATOM 2133 O O . CYS A 1 269 ? 28.081 -9.983 -4.746 1.00 27.58 269 CYS A O 1
ATOM 2135 N N . ARG A 1 270 ? 26.625 -11.667 -5.057 1.00 25.95 270 ARG A N 1
ATOM 2136 C CA . ARG A 1 270 ? 27.380 -12.678 -4.297 1.00 25.95 270 ARG A CA 1
ATOM 2137 C C . ARG A 1 270 ? 28.548 -13.252 -5.106 1.00 25.95 270 ARG A C 1
ATOM 2139 O O . ARG A 1 270 ? 29.606 -13.499 -4.543 1.00 25.95 270 ARG A O 1
ATOM 2146 N N . MET A 1 271 ? 28.377 -13.411 -6.419 1.00 27.47 271 MET A N 1
ATOM 2147 C CA . MET A 1 271 ? 29.418 -13.869 -7.349 1.00 27.47 271 MET A CA 1
ATOM 2148 C C . MET A 1 271 ? 30.539 -12.833 -7.520 1.00 27.47 271 MET A C 1
ATOM 2150 O O . MET A 1 271 ? 31.702 -13.202 -7.650 1.00 27.47 271 MET A O 1
ATOM 2154 N N . ASN A 1 272 ? 30.212 -11.538 -7.459 1.00 28.86 272 ASN A N 1
ATOM 2155 C CA . ASN A 1 272 ? 31.174 -10.438 -7.612 1.00 28.86 272 ASN A CA 1
ATOM 2156 C C . ASN A 1 272 ? 31.831 -9.971 -6.292 1.00 28.86 272 ASN A C 1
ATOM 2158 O O . ASN A 1 272 ? 32.459 -8.912 -6.255 1.00 28.86 272 ASN A O 1
ATOM 2162 N N . GLY A 1 273 ? 31.707 -10.737 -5.200 1.00 28.59 273 GLY A N 1
ATOM 2163 C CA . GLY A 1 273 ? 32.252 -10.376 -3.889 1.00 28.59 273 GLY A CA 1
ATOM 2164 C C . GLY A 1 273 ? 32.772 -11.577 -3.103 1.00 28.59 273 GLY A C 1
ATOM 2165 O O . GLY A 1 273 ? 32.019 -12.178 -2.347 1.00 28.59 273 GLY A O 1
ATOM 2166 N N . ASN A 1 274 ? 34.068 -11.874 -3.268 1.00 31.38 274 ASN A N 1
ATOM 2167 C CA . ASN A 1 274 ? 34.884 -12.850 -2.526 1.00 31.38 274 ASN A CA 1
ATOM 2168 C C . ASN A 1 274 ? 34.237 -13.446 -1.256 1.00 31.38 274 ASN A C 1
ATOM 2170 O O . ASN A 1 274 ? 34.287 -12.802 -0.217 1.00 31.38 274 ASN A O 1
ATOM 2174 N N . TYR A 1 275 ? 33.756 -14.692 -1.319 1.00 27.22 275 TYR A N 1
ATOM 2175 C CA . TYR A 1 275 ? 34.132 -15.813 -0.435 1.00 27.22 275 TYR A CA 1
ATOM 2176 C C . TYR A 1 275 ? 33.662 -17.135 -1.080 1.00 27.22 275 TYR A C 1
ATOM 2178 O O . TYR A 1 275 ? 32.801 -17.136 -1.955 1.00 27.22 275 TYR A O 1
ATOM 2186 N N . LEU A 1 276 ? 34.306 -18.248 -0.719 1.00 29.77 276 LEU A N 1
ATOM 2187 C CA . LEU A 1 276 ? 34.232 -19.529 -1.440 1.00 29.77 276 LEU A CA 1
ATOM 2188 C C . LEU A 1 276 ? 32.868 -20.249 -1.331 1.00 29.77 276 LEU A C 1
ATOM 2190 O O . LEU A 1 276 ? 32.071 -19.959 -0.441 1.00 29.77 276 LEU A O 1
ATOM 2194 N N . PHE A 1 277 ? 32.711 -21.267 -2.191 1.00 23.52 277 PHE A N 1
ATOM 2195 C CA . PHE A 1 277 ? 31.622 -22.258 -2.311 1.00 23.52 277 PHE A CA 1
ATOM 2196 C C . PHE A 1 277 ? 30.411 -21.861 -3.175 1.00 23.52 277 PHE A C 1
ATOM 2198 O O . PHE A 1 277 ? 29.551 -21.077 -2.778 1.00 23.52 277 PHE A O 1
ATOM 2205 N N . GLY A 1 278 ? 30.314 -22.510 -4.340 1.00 32.94 278 GLY A N 1
ATOM 2206 C CA . GLY A 1 278 ? 29.088 -22.637 -5.131 1.00 32.94 278 GLY A CA 1
ATOM 2207 C C . GLY A 1 278 ? 28.588 -24.092 -5.146 1.00 32.94 278 GLY A C 1
ATOM 2208 O O . GLY A 1 278 ? 29.346 -24.994 -4.791 1.00 32.94 278 GLY A O 1
ATOM 2209 N N . PRO A 1 279 ? 27.325 -24.308 -5.537 1.00 33.91 279 PRO A N 1
ATOM 2210 C CA . PRO A 1 279 ? 26.842 -25.562 -6.132 1.00 33.91 279 PRO A CA 1
ATOM 2211 C C . PRO A 1 279 ? 26.176 -25.255 -7.503 1.00 33.91 279 PRO A C 1
ATOM 2213 O O . PRO A 1 279 ? 25.542 -24.213 -7.659 1.00 33.91 279 PRO A O 1
ATOM 2216 N N . GLU A 1 280 ? 26.400 -25.976 -8.605 1.00 27.11 280 GLU A N 1
ATOM 2217 C CA . GLU A 1 280 ? 26.101 -27.399 -8.867 1.00 27.11 280 GLU A CA 1
ATOM 2218 C C . GLU A 1 280 ? 24.682 -27.822 -8.455 1.00 27.11 280 GLU A C 1
ATOM 2220 O O . GLU A 1 280 ? 24.414 -28.057 -7.286 1.00 27.11 280 GLU A O 1
ATOM 2225 N N . ASP A 1 281 ? 23.818 -27.935 -9.470 1.00 26.23 281 ASP A N 1
ATOM 2226 C CA . ASP A 1 281 ? 22.494 -28.567 -9.509 1.00 26.23 281 ASP A CA 1
ATOM 2227 C C . ASP A 1 281 ? 21.415 -28.174 -8.476 1.00 26.23 281 ASP A C 1
ATOM 2229 O O . ASP A 1 281 ? 21.602 -28.134 -7.265 1.00 26.23 281 ASP A O 1
ATOM 2233 N N . VAL A 1 282 ? 20.197 -27.964 -8.991 1.00 27.91 282 VAL A N 1
ATOM 2234 C CA . VAL A 1 282 ? 18.999 -28.786 -8.706 1.00 27.91 282 VAL A CA 1
ATOM 2235 C C . VAL A 1 282 ? 17.778 -28.091 -9.324 1.00 27.91 282 VAL A C 1
ATOM 2237 O O . VAL A 1 282 ? 17.221 -27.131 -8.794 1.00 27.91 282 VAL A O 1
ATOM 2240 N N . LEU A 1 283 ? 17.327 -28.637 -10.455 1.00 31.14 283 LEU A N 1
ATOM 2241 C CA . LEU A 1 283 ? 15.899 -28.712 -10.763 1.00 31.14 283 LEU A CA 1
ATOM 2242 C C . LEU A 1 283 ? 15.322 -29.816 -9.865 1.00 31.14 283 LEU A C 1
ATOM 2244 O O . LEU A 1 283 ? 15.788 -30.951 -9.942 1.00 31.14 283 LEU A O 1
ATOM 2248 N N . GLY A 1 284 ? 14.338 -29.519 -9.018 1.00 22.50 284 GLY A N 1
ATOM 2249 C CA . GLY A 1 284 ? 13.751 -30.538 -8.143 1.00 22.50 284 GLY A CA 1
ATOM 2250 C C . GLY A 1 284 ? 12.682 -29.992 -7.203 1.00 22.50 284 GLY A C 1
ATOM 2251 O O . GLY A 1 284 ? 12.848 -28.935 -6.600 1.00 22.50 284 GLY A O 1
ATOM 2252 N N . GLU A 1 285 ? 11.568 -30.711 -7.105 1.00 27.47 285 GLU A N 1
ATOM 2253 C CA . GLU A 1 285 ? 10.392 -30.310 -6.333 1.00 27.47 285 GLU A CA 1
ATOM 2254 C C . GLU A 1 285 ? 10.502 -30.626 -4.826 1.00 27.47 285 GLU A C 1
ATOM 2256 O O . GLU A 1 285 ? 11.246 -31.507 -4.411 1.00 27.47 285 GLU A O 1
ATOM 2261 N N . HIS A 1 286 ? 9.637 -29.965 -4.047 1.00 28.05 286 HIS A N 1
ATOM 2262 C CA . HIS A 1 286 ? 9.047 -30.402 -2.771 1.00 28.05 286 HIS A CA 1
ATOM 2263 C C . HIS A 1 286 ? 9.928 -30.802 -1.554 1.00 28.05 286 HIS A C 1
ATOM 2265 O O . HIS A 1 286 ? 10.690 -31.757 -1.559 1.00 28.05 286 HIS A O 1
ATOM 2271 N N . HIS A 1 287 ? 9.577 -30.182 -0.414 1.00 24.34 287 HIS A N 1
ATOM 2272 C CA . HIS A 1 287 ? 9.888 -30.557 0.979 1.00 24.34 287 HIS A CA 1
ATOM 2273 C C . HIS A 1 287 ? 11.350 -30.499 1.462 1.00 24.34 287 HIS A C 1
ATOM 2275 O O . HIS A 1 287 ? 12.177 -31.343 1.142 1.00 24.34 287 HIS A O 1
ATOM 2281 N N . TRP A 1 288 ? 11.594 -29.623 2.446 1.00 25.59 288 TRP A N 1
ATOM 2282 C CA . TRP A 1 288 ? 12.779 -29.676 3.308 1.00 25.59 288 TRP A CA 1
ATOM 2283 C C . TRP A 1 288 ? 12.391 -29.829 4.782 1.00 25.59 288 TRP A C 1
ATOM 2285 O O . TRP A 1 288 ? 12.056 -28.864 5.466 1.00 25.59 288 TRP A O 1
ATOM 2295 N N . ILE A 1 289 ? 12.478 -31.064 5.283 1.00 22.16 289 ILE A N 1
ATOM 2296 C CA . ILE A 1 289 ? 12.608 -31.345 6.719 1.00 22.16 289 ILE A CA 1
ATOM 2297 C C . ILE A 1 289 ? 14.100 -31.282 7.059 1.00 22.16 289 ILE A C 1
ATOM 2299 O O . ILE A 1 289 ? 14.923 -31.901 6.386 1.00 22.16 289 ILE A O 1
ATOM 2303 N N . ALA A 1 290 ? 14.461 -30.552 8.113 1.00 26.28 290 ALA A N 1
ATOM 2304 C CA . ALA A 1 290 ? 15.854 -30.387 8.510 1.00 26.28 290 ALA A CA 1
ATOM 2305 C C . ALA A 1 290 ? 16.490 -31.695 9.022 1.00 26.28 290 ALA A C 1
ATOM 2307 O O . ALA A 1 290 ? 15.917 -32.394 9.861 1.00 26.28 290 ALA A O 1
ATOM 2308 N N . LYS A 1 291 ? 17.741 -31.960 8.621 1.00 25.53 291 LYS A N 1
ATOM 2309 C CA . LYS A 1 291 ? 18.655 -32.848 9.354 1.00 25.53 291 LYS A CA 1
ATOM 2310 C C . LYS A 1 291 ? 20.044 -32.231 9.490 1.00 25.53 291 LYS A C 1
ATOM 2312 O O . LYS A 1 291 ? 20.565 -31.602 8.579 1.00 25.53 291 LYS A O 1
ATOM 2317 N N . LYS A 1 292 ? 20.617 -32.431 10.675 1.00 34.19 292 LYS A N 1
ATOM 2318 C CA . LYS A 1 292 ? 21.921 -31.934 11.120 1.00 34.19 292 LYS A CA 1
ATOM 2319 C C . LYS A 1 292 ? 22.995 -32.990 10.836 1.00 34.19 292 LYS A C 1
ATOM 2321 O O . LYS A 1 292 ? 22.810 -34.140 11.231 1.00 34.19 292 LYS A O 1
ATOM 2326 N N . GLY A 1 293 ? 24.099 -32.601 10.198 1.00 27.19 293 GLY A N 1
ATOM 2327 C CA . GLY A 1 293 ? 25.299 -33.427 10.011 1.00 27.19 293 GLY A CA 1
ATOM 2328 C C . GLY A 1 293 ? 26.483 -32.846 10.788 1.00 27.19 293 GLY A C 1
ATOM 2329 O O . GLY A 1 293 ? 26.680 -31.634 10.774 1.00 27.19 293 GLY A O 1
ATOM 2330 N N . ASN A 1 294 ? 27.236 -33.694 11.494 1.00 32.09 294 ASN A N 1
ATOM 2331 C CA . ASN A 1 294 ? 28.417 -33.309 12.278 1.00 32.09 294 ASN A CA 1
ATOM 2332 C C . ASN A 1 294 ? 29.705 -33.733 11.552 1.00 32.09 294 ASN A C 1
ATOM 2334 O O . ASN A 1 294 ? 29.727 -34.860 11.068 1.00 32.09 294 ASN A O 1
ATOM 2338 N N . GLY A 1 295 ? 30.776 -32.934 11.666 1.00 33.91 295 GLY A N 1
ATOM 2339 C CA . GLY A 1 295 ? 32.185 -33.348 11.492 1.00 33.91 295 GLY A CA 1
ATOM 2340 C C . GLY A 1 295 ? 32.612 -33.757 10.069 1.00 33.91 295 GLY A C 1
ATOM 2341 O O . GLY A 1 295 ? 31.803 -34.246 9.290 1.00 33.91 295 GLY A O 1
ATOM 2342 N N . LEU A 1 296 ? 33.872 -33.589 9.667 1.00 33.03 296 LEU A N 1
ATOM 2343 C CA . LEU A 1 296 ? 35.087 -33.130 10.365 1.00 33.03 296 LEU A CA 1
ATOM 2344 C C . LEU A 1 296 ? 35.815 -32.092 9.498 1.00 33.03 296 LEU A C 1
ATOM 2346 O O . LEU A 1 296 ? 35.739 -32.237 8.260 1.00 33.03 296 LEU A O 1
#

InterPro domains:
  IPR001480 Bulb-type lectin domain [PF01453] (75-180)
  IPR001480 Bulb-type lectin domain [PS50927] (28-148)
  IPR001480 Bulb-type lectin domain [SM00108] (34-154)
  IPR001480 Bulb-type lectin domain [cd00028] (34-154)
  IPR036426 Bulb-type lectin domain superfamily [G3DSA:2.90.10.10] (23-151)
  IPR036426 Bulb-type lectin domain superfamily [SSF51110] (76-185)

Foldseek 3Di:
DDDDPDPPVVVVVVVVVVVVVPPPPPAAQKDWQVDKAKAVGWHAAPVRQKIWHWDFQDPAQFIWTFMAGRVCRNGTFATFLQPFTANDSIWMWHADPQRWTFIAHPVRDTSGIQPAPGRADGWMWGQHPQRKTFIDHPPDPDPPPTSGIRLLPGEQFDTAQREAAADPVVRRHDWYFCACDSRHRHGHQWIFHFDLPPATWTFIGRNVHTPDIQDHDPPAARPNCPPCLRGFDDFADFYDDYNDTDGGDDTPSSVVVSVVVVVVVVVVVVVVDDDDDDDDDDPDDDDDDDDDDDDD

Sequence (296 aa):
MKVKNLPFCTFFYILISFSIFLEFSSAGDTINETQSLKDRQTLVSSGQSFELGFFSPGESKGRYLGIWYKNSPSTVVWVANKEKEITDSYGVLSFRTDGNLVVLNQSKGIIWSSSLSRIIENPVVQLLESGNLVLREKSVADPEGYIWQSFDFPCHTLLPGMKFGWNSKTRQDWYLTSWRSASNPSSGDFTWRIDTIGLPQVILRKGSEKKFCAGPWIGSHFSGDQSGILCFPYKPISVMIADAVVPTAFAEFMISQFVSAWMGLFLDCRMNGNYLFGPEDVLGEHHWIAKKGNGL